Protein AF-A0A1Q3L5I0-F1 (afdb_monomer_lite)

Radius of gyration: 22.43 Å; chains: 1; bounding box: 56×32×60 Å

Structure (mmCIF, N/CA/C/O backbone):
data_AF-A0A1Q3L5I0-F1
#
_entry.id   AF-A0A1Q3L5I0-F1
#
loop_
_atom_site.group_PDB
_atom_site.id
_atom_site.type_symbol
_atom_site.label_atom_id
_atom_site.label_alt_id
_atom_site.label_comp_id
_atom_site.label_asym_id
_atom_site.label_entity_id
_atom_site.label_seq_id
_atom_site.pdbx_PDB_ins_code
_atom_site.Cartn_x
_atom_site.Cartn_y
_atom_site.Cartn_z
_atom_site.occupancy
_atom_site.B_iso_or_equiv
_atom_site.auth_seq_id
_atom_site.auth_comp_id
_atom_site.auth_asym_id
_atom_site.auth_atom_id
_atom_site.pdbx_PDB_model_num
ATOM 1 N N . MET A 1 1 ? -8.888 -9.594 -14.860 1.00 72.38 1 MET A N 1
ATOM 2 C CA . MET A 1 1 ? -8.059 -8.426 -14.474 1.00 72.38 1 MET A CA 1
ATOM 3 C C . MET A 1 1 ? -6.681 -8.425 -15.140 1.00 72.38 1 MET A C 1
ATOM 5 O O . MET A 1 1 ? -6.334 -7.415 -15.729 1.00 72.38 1 MET A O 1
ATOM 9 N N . ALA A 1 2 ? -5.928 -9.534 -15.140 1.00 74.19 2 ALA A N 1
ATOM 10 C CA . ALA A 1 2 ? -4.610 -9.606 -15.797 1.00 74.19 2 ALA A CA 1
ATOM 11 C C . ALA A 1 2 ? -4.601 -9.154 -17.271 1.00 74.19 2 ALA A C 1
ATOM 13 O O . ALA A 1 2 ? -3.742 -8.371 -17.654 1.00 74.19 2 ALA A O 1
ATOM 14 N N . ALA A 1 3 ? -5.610 -9.542 -18.060 1.00 76.56 3 ALA A N 1
ATOM 15 C CA . ALA A 1 3 ? -5.751 -9.089 -19.447 1.00 76.56 3 ALA A CA 1
ATOM 16 C C . ALA A 1 3 ? -5.906 -7.560 -19.585 1.00 76.56 3 ALA A C 1
ATOM 18 O O . ALA A 1 3 ? -5.431 -6.986 -20.556 1.00 76.56 3 ALA A O 1
ATOM 19 N N . ARG A 1 4 ? -6.526 -6.886 -18.602 1.00 83.06 4 ARG A N 1
ATOM 20 C CA . ARG A 1 4 ? -6.663 -5.419 -18.596 1.00 83.06 4 ARG A CA 1
ATOM 21 C C . ARG A 1 4 ? -5.333 -4.730 -18.305 1.00 83.06 4 ARG A C 1
ATOM 23 O O . ARG A 1 4 ? -5.014 -3.763 -18.977 1.00 83.06 4 ARG A O 1
ATOM 30 N N . LEU A 1 5 ? -4.557 -5.242 -17.347 1.00 82.19 5 LEU A N 1
ATOM 31 C CA . LEU A 1 5 ? -3.217 -4.716 -17.056 1.00 82.19 5 LEU A CA 1
ATOM 32 C C . LEU A 1 5 ? -2.276 -4.910 -18.249 1.00 82.19 5 LEU A C 1
ATOM 34 O O . LEU A 1 5 ? -1.592 -3.973 -18.640 1.00 82.19 5 LEU A O 1
ATOM 38 N N . GLN A 1 6 ? -2.330 -6.078 -18.892 1.00 81.56 6 GLN A N 1
ATOM 39 C CA . GLN A 1 6 ? -1.570 -6.340 -20.116 1.00 81.56 6 GLN A CA 1
ATOM 40 C C . GLN A 1 6 ? -1.980 -5.411 -21.264 1.00 81.56 6 GLN A C 1
ATOM 42 O O . GLN A 1 6 ? -1.110 -4.864 -21.934 1.00 81.56 6 GLN A O 1
ATOM 47 N N . ALA A 1 7 ? -3.282 -5.182 -21.463 1.00 78.81 7 ALA A N 1
ATOM 48 C CA . ALA A 1 7 ? -3.777 -4.230 -22.459 1.00 78.81 7 ALA A CA 1
ATOM 49 C C . ALA A 1 7 ? -3.379 -2.776 -22.144 1.00 78.81 7 ALA A C 1
ATOM 51 O O . ALA A 1 7 ? -3.181 -1.987 -23.059 1.00 78.81 7 ALA A O 1
ATOM 52 N N . ALA A 1 8 ? -3.216 -2.438 -20.863 1.00 80.31 8 ALA A N 1
ATOM 53 C CA . ALA A 1 8 ? -2.710 -1.145 -20.404 1.00 80.31 8 ALA A CA 1
ATOM 54 C C . ALA A 1 8 ? -1.171 -1.032 -20.462 1.00 80.31 8 ALA A C 1
ATOM 56 O O . ALA A 1 8 ? -0.611 -0.063 -19.955 1.00 80.31 8 ALA A O 1
ATOM 57 N N . GLY A 1 9 ? -0.477 -2.012 -21.053 1.00 82.50 9 GLY A N 1
ATOM 58 C CA . GLY A 1 9 ? 0.978 -1.990 -21.227 1.00 82.50 9 GLY A CA 1
ATOM 59 C C . GLY A 1 9 ? 1.782 -2.495 -20.025 1.00 82.50 9 GLY A C 1
ATOM 60 O O . GLY A 1 9 ? 3.006 -2.374 -20.026 1.00 82.50 9 GLY A O 1
ATOM 61 N N . LEU A 1 10 ? 1.133 -3.088 -19.017 1.00 87.00 10 LEU A N 1
ATOM 62 C CA . LEU A 1 10 ? 1.795 -3.687 -17.859 1.00 87.00 10 LEU A CA 1
ATOM 63 C C . LEU A 1 10 ? 1.880 -5.218 -18.033 1.00 87.00 10 LEU A C 1
ATOM 65 O O . LEU A 1 10 ? 0.874 -5.915 -17.853 1.00 87.00 10 LEU A O 1
ATOM 69 N N . PRO A 1 11 ? 3.047 -5.784 -18.401 1.00 88.69 11 PRO A N 1
ATOM 70 C CA . PRO A 1 11 ? 3.210 -7.230 -18.489 1.00 88.69 11 PRO A CA 1
ATOM 71 C C . PRO A 1 11 ? 3.034 -7.875 -17.108 1.00 88.69 11 PRO A C 1
ATOM 73 O O . PRO A 1 11 ? 3.294 -7.270 -16.081 1.00 88.69 11 PRO A O 1
ATOM 76 N N . VAL A 1 12 ? 2.541 -9.113 -17.074 1.00 88.62 12 VAL A N 1
ATOM 77 C CA . VAL A 1 12 ? 2.196 -9.794 -15.807 1.00 88.62 12 VAL A CA 1
ATOM 78 C C . VAL A 1 12 ? 2.818 -11.186 -15.719 1.00 88.62 12 VAL A C 1
ATOM 80 O O . VAL A 1 12 ? 3.257 -11.613 -14.659 1.00 88.62 12 VAL A O 1
ATOM 83 N N . ARG A 1 13 ? 2.865 -11.923 -16.834 1.00 87.62 13 ARG A N 1
ATOM 84 C CA . ARG A 1 13 ? 3.372 -13.301 -16.846 1.00 87.62 13 ARG A CA 1
ATOM 85 C C . ARG A 1 13 ? 4.889 -13.325 -16.678 1.00 87.62 13 ARG A C 1
ATOM 87 O O . ARG A 1 13 ? 5.582 -12.669 -17.448 1.00 87.62 13 ARG A O 1
ATOM 94 N N . GLY A 1 14 ? 5.378 -14.114 -15.719 1.00 85.44 14 GLY A N 1
ATOM 95 C CA . GLY A 1 14 ? 6.815 -14.269 -15.456 1.00 85.44 14 GLY A CA 1
ATOM 96 C C . GLY A 1 14 ? 7.484 -12.996 -14.930 1.00 85.44 14 GLY A C 1
ATOM 97 O O . GLY A 1 14 ? 8.687 -12.829 -15.094 1.00 85.44 14 GLY A O 1
ATOM 98 N N . ARG A 1 15 ? 6.700 -12.080 -14.354 1.00 91.31 15 ARG A N 1
ATOM 99 C CA . ARG A 1 15 ? 7.163 -10.797 -13.825 1.00 91.31 15 ARG A CA 1
ATOM 100 C C . ARG A 1 15 ? 7.006 -10.760 -12.311 1.00 91.31 15 ARG A C 1
ATOM 102 O O . ARG A 1 15 ? 6.136 -11.425 -11.754 1.00 91.31 15 ARG A O 1
ATOM 109 N N . VAL A 1 16 ? 7.826 -9.935 -11.674 1.00 91.31 16 VAL A N 1
ATOM 110 C CA . VAL A 1 16 ? 7.631 -9.496 -10.295 1.00 91.31 16 VAL A CA 1
ATOM 111 C C . VAL A 1 16 ? 6.758 -8.253 -10.320 1.00 91.31 16 VAL A C 1
ATOM 113 O O . VAL A 1 16 ? 7.095 -7.262 -10.968 1.00 91.31 16 VAL A O 1
ATOM 116 N N . LEU A 1 17 ? 5.629 -8.314 -9.627 1.00 93.94 17 LEU A N 1
ATOM 117 C CA . LEU A 1 17 ? 4.700 -7.207 -9.493 1.00 93.94 17 LEU A CA 1
ATOM 118 C C . LEU A 1 17 ? 4.864 -6.564 -8.121 1.00 93.94 17 LEU A C 1
ATOM 120 O O . LEU A 1 17 ? 5.019 -7.266 -7.125 1.00 93.94 17 LEU A O 1
ATOM 124 N N . SER A 1 18 ? 4.774 -5.242 -8.054 1.00 94.19 18 SER A N 1
ATOM 125 C CA . SER A 1 18 ? 4.678 -4.520 -6.784 1.00 94.19 18 SER A CA 1
ATOM 126 C C . SER A 1 18 ? 3.823 -3.266 -6.936 1.00 94.19 18 SER A C 1
ATOM 128 O O . SER A 1 18 ? 3.737 -2.672 -8.012 1.00 94.19 18 SER A O 1
ATOM 130 N N . ALA A 1 19 ? 3.141 -2.884 -5.858 1.00 95.50 19 ALA A N 1
ATOM 131 C CA . ALA A 1 19 ? 2.416 -1.623 -5.773 1.00 95.50 19 ALA A CA 1
ATOM 132 C C . ALA A 1 19 ? 3.266 -0.616 -4.997 1.00 95.50 19 ALA A C 1
ATOM 134 O O . ALA A 1 19 ? 3.752 -0.922 -3.912 1.00 95.50 19 ALA A O 1
ATOM 135 N N . LEU A 1 20 ? 3.426 0.582 -5.536 1.00 95.94 20 LEU A N 1
ATOM 136 C CA . LEU A 1 20 ? 4.060 1.710 -4.875 1.00 95.94 20 LEU A CA 1
ATOM 137 C C . LEU A 1 20 ? 2.992 2.761 -4.608 1.00 95.94 20 LEU A C 1
ATOM 139 O O . LEU A 1 20 ? 2.191 3.065 -5.493 1.00 95.94 20 LEU A O 1
ATOM 143 N N . ILE A 1 21 ? 2.953 3.286 -3.389 1.00 96.69 21 ILE A N 1
ATOM 144 C CA . ILE A 1 21 ? 1.947 4.268 -2.989 1.00 96.69 21 ILE A CA 1
ATOM 145 C C . ILE A 1 21 ? 2.634 5.436 -2.304 1.00 96.69 21 ILE A C 1
ATOM 147 O O . ILE A 1 21 ? 3.420 5.241 -1.374 1.00 96.69 21 ILE A O 1
ATOM 151 N N . ALA A 1 22 ? 2.304 6.632 -2.770 1.00 95.12 22 ALA A N 1
ATOM 152 C CA . ALA A 1 22 ? 2.722 7.889 -2.185 1.00 95.12 22 ALA A CA 1
ATOM 153 C C . ALA A 1 22 ? 1.482 8.690 -1.781 1.00 95.12 22 ALA A C 1
ATOM 155 O O . ALA A 1 22 ? 0.658 9.050 -2.626 1.00 95.12 22 ALA A O 1
ATOM 156 N N . GLU A 1 23 ? 1.335 8.931 -0.480 1.00 93.94 23 GLU A N 1
ATOM 157 C CA . GLU A 1 23 ? 0.237 9.741 0.046 1.00 93.94 23 GLU A CA 1
ATOM 158 C C . GLU A 1 23 ? 0.419 11.204 -0.372 1.00 93.94 23 GLU A C 1
ATOM 160 O O . GLU A 1 23 ? 1.530 11.735 -0.318 1.00 93.94 23 GLU A O 1
ATOM 165 N N . GLY A 1 24 ? -0.662 11.849 -0.813 1.00 88.69 24 GLY A N 1
ATOM 166 C CA . GLY A 1 24 ? -0.636 13.263 -1.204 1.00 88.69 24 GLY A CA 1
ATOM 167 C C . GLY A 1 24 ? 0.125 13.560 -2.501 1.00 88.69 24 GLY A C 1
ATOM 168 O O . GLY A 1 24 ? 0.325 14.729 -2.832 1.00 88.69 24 GLY A O 1
ATOM 169 N N . ALA A 1 25 ? 0.561 12.535 -3.238 1.00 90.94 25 ALA A N 1
ATOM 170 C CA . ALA A 1 25 ? 1.229 12.717 -4.519 1.00 90.94 25 ALA A CA 1
ATOM 171 C C . ALA A 1 25 ? 0.225 13.138 -5.600 1.00 90.94 25 ALA A C 1
ATOM 173 O O . ALA A 1 25 ? -0.708 12.405 -5.939 1.00 90.94 25 ALA A O 1
ATOM 174 N N . ASP A 1 26 ? 0.451 14.316 -6.178 1.00 92.81 26 ASP A N 1
ATOM 175 C CA . ASP A 1 26 ? -0.303 14.796 -7.329 1.00 92.81 26 ASP A CA 1
ATOM 176 C C . ASP A 1 26 ? 0.131 14.095 -8.634 1.00 92.81 26 ASP A C 1
ATOM 178 O O . ASP A 1 26 ? 0.947 13.164 -8.652 1.00 92.81 26 ASP A O 1
ATOM 182 N N . ALA A 1 27 ? -0.443 14.522 -9.760 1.00 92.69 27 ALA A N 1
ATOM 183 C CA . ALA A 1 27 ? -0.133 13.937 -11.061 1.00 92.69 27 ALA A CA 1
ATOM 184 C C . ALA A 1 27 ? 1.332 14.161 -11.479 1.00 92.69 27 ALA A C 1
ATOM 186 O O . ALA A 1 27 ? 1.902 13.303 -12.154 1.00 92.69 27 ALA A O 1
ATOM 187 N N . ALA A 1 28 ? 1.950 15.273 -11.067 1.00 93.50 28 ALA A N 1
ATOM 188 C CA . ALA A 1 28 ? 3.336 15.586 -11.392 1.00 93.50 28 ALA A CA 1
ATOM 189 C C . ALA A 1 28 ? 4.300 14.714 -10.577 1.00 93.50 28 ALA A C 1
ATOM 191 O O . ALA A 1 28 ? 5.178 14.075 -11.155 1.00 93.50 28 ALA A O 1
ATOM 192 N N . ALA A 1 29 ? 4.082 14.599 -9.264 1.00 92.50 29 ALA A N 1
ATOM 193 C CA . ALA A 1 29 ? 4.847 13.717 -8.386 1.00 92.50 29 ALA A CA 1
ATOM 194 C C . ALA A 1 29 ? 4.695 12.242 -8.798 1.00 92.50 29 ALA A C 1
ATOM 196 O O . ALA A 1 29 ? 5.679 11.504 -8.871 1.00 92.50 29 ALA A O 1
ATOM 197 N N . THR A 1 30 ? 3.477 11.818 -9.153 1.00 94.06 30 THR A N 1
ATOM 198 C CA . THR A 1 30 ? 3.216 10.465 -9.676 1.00 94.06 30 THR A CA 1
ATOM 199 C C . THR A 1 30 ? 3.926 10.234 -11.014 1.00 94.06 30 THR A C 1
ATOM 201 O O . THR A 1 30 ? 4.508 9.172 -11.230 1.00 94.06 30 THR A O 1
ATOM 204 N N . GLY A 1 31 ? 3.932 11.232 -11.903 1.00 92.62 31 GLY A N 1
ATOM 205 C CA . GLY A 1 31 ? 4.680 11.192 -13.159 1.00 92.62 31 GLY A CA 1
ATOM 206 C C . GLY A 1 31 ? 6.192 11.079 -12.944 1.00 92.62 31 GLY A C 1
ATOM 207 O O . GLY A 1 31 ? 6.833 10.256 -13.593 1.00 92.62 31 GLY A O 1
ATOM 208 N N . ALA A 1 32 ? 6.748 11.832 -11.990 1.00 91.88 32 ALA A N 1
ATOM 209 C CA . ALA A 1 32 ? 8.161 11.772 -11.619 1.00 91.88 32 ALA A CA 1
ATOM 210 C C . ALA A 1 32 ? 8.555 10.395 -11.057 1.00 91.88 32 ALA A C 1
ATOM 212 O O . ALA A 1 32 ? 9.588 9.851 -11.444 1.00 91.88 32 ALA A O 1
ATOM 213 N N . LEU A 1 33 ? 7.702 9.786 -10.220 1.00 92.12 33 LEU A N 1
ATOM 214 C CA . LEU A 1 33 ? 7.892 8.409 -9.748 1.00 92.12 33 LEU A CA 1
ATOM 215 C C . LEU A 1 33 ? 7.977 7.425 -10.921 1.00 92.12 33 LEU A C 1
ATOM 217 O O . LEU A 1 33 ? 8.923 6.644 -11.003 1.00 92.12 33 LEU A O 1
ATOM 221 N N . ILE A 1 34 ? 7.003 7.466 -11.837 1.00 92.12 34 ILE A N 1
ATOM 222 C CA . ILE A 1 34 ? 6.966 6.580 -13.011 1.00 92.12 34 ILE A CA 1
ATOM 223 C C . ILE A 1 34 ? 8.207 6.791 -13.882 1.00 92.12 34 ILE A C 1
ATOM 225 O O . ILE A 1 34 ? 8.803 5.805 -14.323 1.00 92.12 34 ILE A O 1
ATOM 229 N N . ALA A 1 35 ? 8.596 8.047 -14.116 1.00 89.81 35 ALA A N 1
ATOM 230 C CA . ALA A 1 35 ? 9.754 8.400 -14.923 1.00 89.81 35 ALA A CA 1
ATOM 231 C C . ALA A 1 35 ? 11.046 7.845 -14.319 1.00 89.81 35 ALA A C 1
ATOM 233 O O . ALA A 1 35 ? 11.765 7.146 -15.019 1.00 89.81 35 ALA A O 1
ATOM 234 N N . GLU A 1 36 ? 11.303 8.053 -13.025 1.00 90.19 36 GLU A N 1
ATOM 235 C CA . GLU A 1 36 ? 12.533 7.576 -12.377 1.00 90.19 36 GLU A CA 1
ATOM 236 C C . GLU A 1 36 ? 12.596 6.042 -12.319 1.00 90.19 36 GLU A C 1
ATOM 238 O O . GLU A 1 36 ? 13.631 5.435 -12.593 1.00 90.19 36 GLU A O 1
ATOM 243 N N . ILE A 1 37 ? 11.468 5.383 -12.034 1.00 88.69 37 ILE A N 1
ATOM 244 C CA . ILE A 1 37 ? 11.382 3.915 -12.023 1.00 88.69 37 ILE A CA 1
ATOM 245 C C . ILE A 1 37 ? 11.625 3.338 -13.421 1.00 88.69 37 ILE A C 1
ATOM 247 O O . ILE A 1 37 ? 12.298 2.316 -13.553 1.00 88.69 37 ILE A O 1
ATOM 251 N N . SER A 1 38 ? 11.089 3.990 -14.455 1.00 85.25 38 SER A N 1
ATOM 252 C CA . SER A 1 38 ? 11.256 3.568 -15.849 1.00 85.25 38 SER A CA 1
ATOM 253 C C . SER A 1 38 ? 12.636 3.941 -16.405 1.00 85.25 38 SER A C 1
ATOM 255 O O . SER A 1 38 ? 13.161 3.221 -17.243 1.00 85.25 38 SER A O 1
ATOM 257 N N . ALA A 1 39 ? 13.259 5.017 -15.917 1.00 77.31 39 ALA A N 1
ATOM 258 C CA . ALA A 1 39 ? 14.608 5.448 -16.292 1.00 77.31 39 ALA A CA 1
ATOM 259 C C . ALA A 1 39 ? 15.702 4.597 -15.632 1.00 77.31 39 ALA A C 1
ATOM 261 O O . ALA A 1 39 ? 16.800 4.478 -16.170 1.00 77.31 39 ALA A O 1
ATOM 262 N N . GLY A 1 40 ? 15.397 3.922 -14.517 1.00 62.97 40 GLY A N 1
ATOM 263 C CA . GLY A 1 40 ? 16.255 2.885 -13.934 1.00 62.97 40 GLY A CA 1
ATOM 264 C C . GLY A 1 40 ? 16.564 1.706 -14.874 1.00 62.97 40 GLY A C 1
ATOM 265 O O . GLY A 1 40 ? 17.408 0.881 -14.530 1.00 62.97 40 GLY A O 1
ATOM 266 N N . VAL A 1 41 ? 15.901 1.649 -16.037 1.00 52.44 41 VAL A N 1
ATOM 267 C CA . VAL A 1 41 ? 16.118 0.709 -17.150 1.00 52.44 41 VAL A CA 1
ATOM 268 C C . VAL A 1 41 ? 17.163 1.227 -18.159 1.00 52.44 41 VAL A C 1
ATOM 270 O O . VAL A 1 41 ? 17.767 0.423 -18.856 1.00 52.44 41 VAL A O 1
ATOM 273 N N . ASP A 1 42 ? 17.429 2.541 -18.203 1.00 44.03 42 ASP A N 1
ATOM 274 C CA . ASP A 1 42 ? 18.171 3.223 -19.283 1.00 44.03 42 ASP A CA 1
ATOM 275 C C . ASP A 1 42 ? 19.511 3.858 -18.851 1.00 44.03 42 ASP A C 1
ATOM 277 O O . ASP A 1 42 ? 20.143 4.586 -19.620 1.00 44.03 42 ASP A O 1
ATOM 281 N N . VAL A 1 43 ? 20.030 3.571 -17.648 1.00 43.09 43 VAL A N 1
ATOM 282 C CA . VAL A 1 43 ? 21.362 4.067 -17.222 1.00 43.09 43 VAL A CA 1
ATOM 283 C C . VAL A 1 43 ? 22.489 3.185 -17.783 1.00 43.09 43 VAL A C 1
ATOM 285 O O . VAL A 1 43 ? 23.360 2.693 -17.068 1.00 43.09 43 VAL A O 1
ATOM 288 N N . ALA A 1 44 ? 22.477 3.011 -19.102 1.00 40.50 44 ALA A N 1
ATOM 289 C CA . ALA A 1 44 ? 23.599 2.567 -19.915 1.00 40.50 44 ALA A CA 1
ATOM 290 C C . ALA A 1 44 ? 24.078 3.728 -20.804 1.00 40.50 44 ALA A C 1
ATOM 292 O O . ALA A 1 44 ? 24.225 3.586 -22.011 1.00 40.50 44 ALA A O 1
ATOM 293 N N . SER A 1 45 ? 24.324 4.902 -20.214 1.00 42.22 45 SER A N 1
ATOM 294 C CA . SER A 1 45 ? 25.193 5.905 -20.836 1.00 42.22 45 SER A CA 1
ATOM 295 C C . SER A 1 45 ? 25.797 6.842 -19.787 1.00 42.22 45 SER A C 1
ATOM 297 O O . SER A 1 45 ? 25.281 7.911 -19.488 1.00 42.22 45 SER A O 1
ATOM 299 N N . GLY A 1 46 ? 26.904 6.374 -19.201 1.00 37.72 46 GLY A N 1
ATOM 300 C CA . GLY A 1 46 ? 27.997 7.208 -18.695 1.00 37.72 46 GLY A CA 1
ATOM 301 C C . GLY A 1 46 ?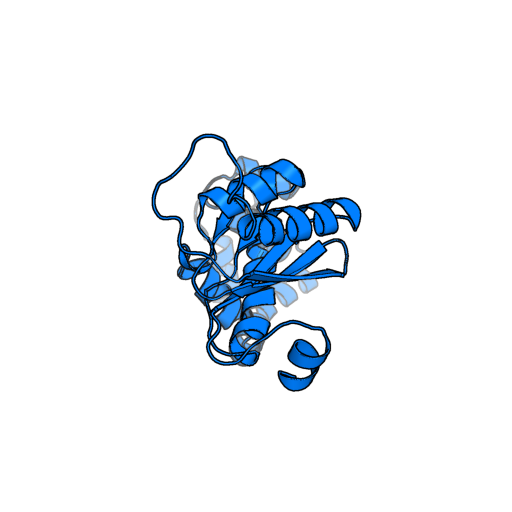 27.739 8.100 -17.477 1.00 37.72 46 GLY A C 1
ATOM 302 O O . GLY A 1 46 ? 27.532 9.292 -17.642 1.00 37.72 46 GLY A O 1
ATOM 303 N N . ALA A 1 47 ? 27.893 7.544 -16.267 1.00 33.38 47 ALA A N 1
ATOM 304 C CA . ALA A 1 47 ? 28.750 8.068 -15.182 1.00 33.38 47 ALA A CA 1
ATOM 305 C C . ALA A 1 47 ? 28.392 7.413 -13.827 1.00 33.38 47 ALA A C 1
ATOM 307 O O . ALA A 1 47 ? 27.331 7.649 -13.266 1.00 33.38 47 ALA A O 1
ATOM 308 N N . ILE A 1 48 ? 29.325 6.598 -13.311 1.00 38.91 48 ILE A N 1
ATOM 309 C CA . ILE A 1 48 ? 29.533 6.188 -11.903 1.00 38.91 48 ILE A CA 1
ATOM 310 C C . ILE A 1 48 ? 28.292 5.839 -11.045 1.00 38.91 48 ILE A C 1
ATOM 312 O O . ILE A 1 48 ? 27.800 6.660 -10.281 1.00 38.91 48 ILE A O 1
ATOM 316 N N . ALA A 1 49 ? 27.892 4.559 -11.070 1.00 34.00 49 ALA A N 1
ATOM 317 C CA . ALA A 1 49 ? 27.630 3.732 -9.875 1.00 34.00 49 ALA A CA 1
ATOM 318 C C . ALA A 1 49 ? 27.214 2.308 -10.295 1.00 34.00 49 ALA A C 1
ATOM 320 O O . ALA A 1 49 ? 26.039 1.944 -10.273 1.00 34.00 49 ALA A O 1
ATOM 321 N N . SER A 1 50 ? 28.184 1.470 -10.671 1.00 40.56 50 SER A N 1
ATOM 322 C CA . SER A 1 50 ? 27.951 0.028 -10.754 1.00 40.56 50 SER A CA 1
ATOM 323 C C . SER A 1 50 ? 28.042 -0.584 -9.360 1.00 40.56 50 SER A C 1
ATOM 325 O O . SER A 1 50 ? 29.100 -0.557 -8.731 1.00 40.56 50 SER A O 1
ATOM 327 N N . THR A 1 51 ? 26.979 -1.235 -8.909 1.00 36.53 51 THR A N 1
ATOM 328 C CA . THR A 1 51 ? 27.117 -2.513 -8.199 1.00 36.53 51 THR A CA 1
ATOM 329 C C . THR A 1 51 ? 25.801 -3.274 -8.349 1.00 36.53 51 THR A C 1
ATOM 331 O O . THR A 1 51 ? 24.807 -2.945 -7.714 1.00 36.53 51 THR A O 1
ATOM 334 N N . ALA A 1 52 ? 25.818 -4.269 -9.244 1.00 40.72 52 ALA A N 1
ATOM 335 C CA . ALA A 1 52 ? 24.706 -5.139 -9.658 1.00 40.72 52 ALA A CA 1
ATOM 336 C C . ALA A 1 52 ? 23.669 -4.536 -10.636 1.00 40.72 52 ALA A C 1
ATOM 338 O O . ALA A 1 52 ? 22.462 -4.662 -10.440 1.00 40.72 52 ALA A O 1
ATOM 339 N N . GLY A 1 53 ? 24.139 -3.940 -11.736 1.00 43.91 53 GLY A N 1
ATOM 340 C CA . GLY A 1 53 ? 23.303 -3.649 -12.905 1.00 43.91 53 GLY A CA 1
ATOM 341 C C . GLY A 1 53 ? 22.994 -4.928 -13.685 1.00 43.91 53 GLY A C 1
ATOM 342 O O . GLY A 1 53 ? 23.779 -5.348 -14.529 1.00 43.91 53 GLY A O 1
ATOM 343 N N . ARG A 1 54 ? 21.872 -5.579 -13.373 1.00 50.25 54 ARG A N 1
ATOM 344 C CA . ARG A 1 54 ? 21.144 -6.365 -14.377 1.00 50.25 54 ARG A CA 1
ATOM 345 C C . ARG A 1 54 ? 20.270 -5.378 -15.140 1.00 50.25 54 ARG A C 1
ATOM 347 O O . ARG A 1 54 ? 19.653 -4.546 -14.479 1.00 50.25 54 ARG A O 1
ATOM 354 N N . ASP A 1 55 ? 20.188 -5.506 -16.463 1.00 60.78 55 ASP A N 1
ATOM 355 C CA . ASP A 1 55 ? 19.141 -4.858 -17.261 1.00 60.78 55 ASP A CA 1
ATOM 356 C C . ASP A 1 55 ? 17.786 -5.267 -16.679 1.00 60.78 55 ASP A C 1
ATOM 358 O O . ASP A 1 55 ? 17.280 -6.380 -16.865 1.00 60.78 55 ASP A O 1
ATOM 362 N N . LEU A 1 56 ? 17.247 -4.392 -15.842 1.00 69.19 56 LEU A N 1
ATOM 363 C CA . LEU A 1 56 ? 15.995 -4.604 -15.153 1.00 69.19 56 LEU A CA 1
ATOM 364 C C . LEU A 1 56 ? 14.937 -4.109 -16.127 1.00 69.19 56 LEU A C 1
ATOM 366 O O . LEU A 1 56 ? 14.732 -2.914 -16.254 1.00 69.19 56 LEU A O 1
ATOM 370 N N . ASP A 1 57 ? 14.290 -5.011 -16.863 1.00 84.38 57 ASP A N 1
ATOM 371 C CA . ASP A 1 57 ? 13.134 -4.639 -17.678 1.00 84.38 57 ASP A CA 1
ATOM 372 C C . ASP A 1 57 ? 12.009 -4.245 -16.715 1.00 84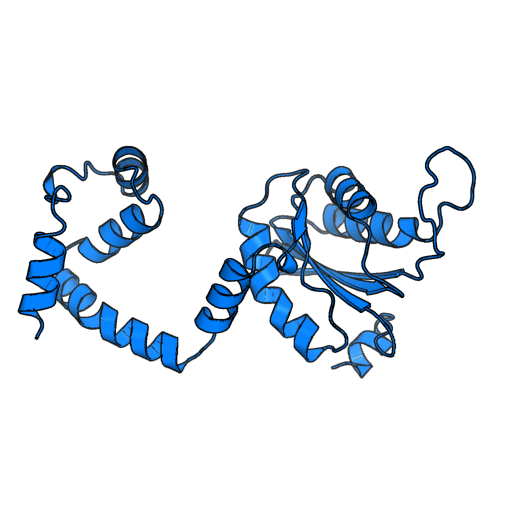.38 57 ASP A C 1
ATOM 374 O O . ASP A 1 57 ? 11.432 -5.113 -16.054 1.00 84.38 57 ASP A O 1
ATOM 378 N N . VAL A 1 58 ? 11.724 -2.949 -16.602 1.00 88.00 58 VAL A N 1
ATOM 379 C CA . VAL A 1 58 ? 10.691 -2.402 -15.718 1.00 88.00 58 VAL A CA 1
ATOM 380 C C . VAL A 1 58 ? 9.626 -1.691 -16.542 1.00 88.00 58 VAL A C 1
ATOM 382 O O . VAL A 1 58 ? 9.910 -0.903 -17.440 1.00 88.00 58 VAL A O 1
ATOM 385 N N . ARG A 1 59 ? 8.366 -1.957 -16.204 1.00 91.38 59 ARG A N 1
ATOM 386 C CA . ARG A 1 59 ? 7.200 -1.226 -16.691 1.00 91.38 59 ARG A CA 1
ATOM 387 C C . ARG A 1 59 ? 6.415 -0.722 -15.497 1.00 91.38 59 ARG A C 1
ATOM 389 O O . ARG A 1 59 ? 6.104 -1.499 -14.597 1.00 91.38 59 ARG A O 1
ATOM 396 N N . ALA A 1 60 ? 6.099 0.565 -15.502 1.00 91.94 60 ALA A N 1
ATOM 397 C CA . ALA A 1 60 ? 5.316 1.207 -14.462 1.00 91.94 60 ALA A CA 1
ATOM 398 C C . ALA A 1 60 ? 4.073 1.861 -15.072 1.00 91.94 60 ALA A C 1
ATOM 400 O O . ALA A 1 60 ? 4.136 2.478 -16.133 1.00 91.94 60 ALA A O 1
ATOM 401 N N . LEU A 1 61 ? 2.943 1.718 -14.389 1.00 92.19 61 LEU A N 1
ATOM 402 C CA . LEU A 1 61 ? 1.685 2.380 -14.712 1.00 92.19 61 LEU A CA 1
ATOM 403 C C . LEU A 1 61 ? 1.166 3.020 -13.435 1.00 92.19 61 LEU A C 1
ATOM 405 O O . LEU A 1 61 ? 1.022 2.324 -12.434 1.00 92.19 61 LEU A O 1
ATOM 409 N N . GLY A 1 62 ? 0.853 4.310 -13.454 1.00 92.25 62 GLY A N 1
ATOM 410 C CA . GLY A 1 62 ? 0.327 4.971 -12.267 1.00 92.25 62 GLY A CA 1
ATOM 411 C C . GLY A 1 62 ? -0.829 5.910 -12.543 1.00 92.25 62 GLY A C 1
ATOM 412 O O . GLY A 1 62 ? -1.072 6.323 -13.675 1.00 92.25 62 GLY A O 1
ATOM 413 N N . ALA A 1 63 ? -1.558 6.202 -11.476 1.00 93.06 63 ALA A N 1
ATOM 414 C CA . ALA A 1 63 ? -2.687 7.113 -11.458 1.00 93.06 63 ALA A CA 1
ATOM 415 C C . ALA A 1 63 ? -2.806 7.753 -10.074 1.00 93.06 63 ALA A C 1
ATOM 417 O O . ALA A 1 63 ? -2.381 7.175 -9.073 1.00 93.06 63 ALA A O 1
ATOM 418 N N . VAL A 1 64 ? -3.441 8.921 -10.020 1.00 93.88 64 VAL A N 1
ATOM 419 C CA . VAL A 1 64 ? -3.827 9.552 -8.757 1.00 93.88 64 VAL A CA 1
ATOM 420 C C . VAL A 1 64 ? -5.226 9.076 -8.383 1.00 93.88 64 VAL A C 1
ATOM 422 O O . VAL A 1 64 ? -6.154 9.159 -9.190 1.00 93.88 64 VAL A O 1
ATOM 425 N N . HIS A 1 65 ? -5.397 8.573 -7.163 1.00 89.31 65 HIS A N 1
ATOM 426 C CA . HIS A 1 65 ? -6.676 8.082 -6.667 1.00 89.31 65 HIS A CA 1
ATOM 427 C C . HIS A 1 65 ? -6.926 8.515 -5.220 1.00 89.31 65 HIS A C 1
ATOM 429 O O . HIS A 1 65 ? -6.261 8.064 -4.289 1.00 89.31 65 HIS A O 1
ATOM 435 N N . GLY A 1 66 ? -7.938 9.366 -5.022 1.00 82.62 66 GLY A N 1
ATOM 436 C CA . GLY A 1 66 ? -8.323 9.847 -3.693 1.00 82.62 66 GLY A CA 1
ATOM 437 C C . GLY A 1 66 ? -7.198 10.601 -2.980 1.00 82.62 66 GLY A C 1
ATOM 438 O O . GLY A 1 66 ? -7.009 10.383 -1.791 1.00 82.62 66 GLY A O 1
ATOM 439 N N . GLY A 1 67 ? -6.437 11.415 -3.722 1.00 85.69 67 GLY A N 1
ATOM 440 C CA . GLY A 1 67 ? -5.303 12.191 -3.207 1.00 85.69 67 GLY A CA 1
ATOM 441 C C . GLY A 1 67 ? -3.957 11.461 -3.202 1.00 85.69 67 GLY A C 1
ATOM 442 O O . GLY A 1 67 ? -2.942 12.108 -2.983 1.00 85.69 67 GLY A O 1
ATOM 443 N N . ASP A 1 68 ? -3.934 10.157 -3.494 1.00 90.62 68 ASP A N 1
ATOM 444 C CA . ASP A 1 68 ? -2.713 9.351 -3.432 1.00 90.62 68 ASP A CA 1
ATOM 445 C C . ASP A 1 68 ? -2.223 8.958 -4.824 1.00 90.62 68 ASP A C 1
ATOM 447 O O . ASP A 1 68 ? -3.010 8.532 -5.674 1.00 90.62 68 ASP A O 1
ATOM 451 N N . GLY A 1 69 ? -0.912 9.027 -5.031 1.00 94.19 69 GLY A N 1
ATOM 452 C CA . GLY A 1 69 ? -0.252 8.472 -6.205 1.00 94.19 69 GLY A CA 1
ATOM 453 C C . GLY A 1 69 ? -0.097 6.966 -6.047 1.00 94.19 69 GLY A C 1
ATOM 454 O O . GLY A 1 69 ? 0.593 6.495 -5.142 1.00 94.19 69 GLY A O 1
ATOM 455 N N . VAL A 1 70 ? -0.735 6.196 -6.926 1.00 95.38 70 VAL A N 1
ATOM 456 C CA . VAL A 1 70 ? -0.639 4.733 -6.963 1.00 95.38 70 VAL A CA 1
ATOM 457 C C . VAL A 1 70 ? 0.093 4.334 -8.233 1.00 95.38 70 VAL A C 1
ATOM 459 O O . VAL A 1 70 ? -0.393 4.598 -9.330 1.00 95.38 70 VAL A O 1
ATOM 462 N N . VAL A 1 71 ? 1.239 3.670 -8.094 1.00 95.56 71 VAL A N 1
ATOM 463 C CA . VAL A 1 71 ? 2.054 3.176 -9.210 1.00 95.56 71 VAL A CA 1
ATOM 464 C C . VAL A 1 71 ? 2.165 1.658 -9.119 1.00 95.56 71 VAL A C 1
ATOM 466 O O . VAL A 1 71 ? 2.664 1.106 -8.145 1.00 95.56 71 VAL A O 1
ATOM 469 N N . LEU A 1 72 ? 1.694 0.963 -10.146 1.00 94.81 72 LEU A N 1
ATOM 470 C CA . LEU A 1 72 ? 1.865 -0.471 -10.322 1.00 94.81 72 LEU A CA 1
ATOM 471 C C . LEU A 1 72 ? 3.124 -0.720 -11.140 1.00 94.81 72 LEU A C 1
ATOM 473 O O . LEU A 1 72 ? 3.274 -0.181 -12.236 1.00 94.81 72 LEU A O 1
ATOM 477 N N . VAL A 1 73 ? 4.003 -1.567 -10.623 1.00 94.00 73 VAL A N 1
ATOM 478 C CA . VAL A 1 73 ? 5.257 -1.931 -11.272 1.00 94.00 73 VAL A CA 1
ATOM 479 C C . VAL A 1 73 ? 5.219 -3.396 -11.668 1.00 94.00 73 VAL A C 1
ATOM 481 O O . VAL A 1 73 ? 4.818 -4.252 -10.884 1.00 94.00 73 VAL A O 1
ATOM 484 N N . SER A 1 74 ? 5.677 -3.675 -12.882 1.00 92.88 74 SER A N 1
ATOM 485 C CA . SER A 1 74 ? 6.039 -4.998 -13.369 1.00 92.88 74 SER A CA 1
ATOM 486 C C . SER A 1 74 ? 7.509 -4.987 -13.757 1.00 92.88 74 SER A C 1
ATOM 488 O O . SER A 1 74 ? 7.898 -4.285 -14.691 1.00 92.88 74 SER A O 1
ATOM 490 N N . ALA A 1 75 ? 8.307 -5.822 -13.111 1.00 90.81 75 ALA A N 1
ATOM 491 C CA . ALA A 1 75 ? 9.740 -5.899 -13.327 1.00 90.81 75 ALA A CA 1
ATOM 492 C C . ALA A 1 75 ? 10.202 -7.342 -13.569 1.00 90.81 75 ALA A C 1
ATOM 494 O O . ALA A 1 75 ? 9.504 -8.302 -13.244 1.00 90.81 75 ALA A O 1
ATOM 495 N N . SER A 1 76 ? 11.378 -7.523 -14.171 1.00 87.44 76 SER A N 1
ATOM 496 C CA . SER A 1 76 ? 12.020 -8.845 -14.278 1.00 87.44 76 SER A CA 1
ATOM 497 C C . SER A 1 76 ? 12.552 -9.358 -12.929 1.00 87.44 76 SER A C 1
ATOM 499 O O . SER A 1 76 ? 12.775 -10.556 -12.776 1.00 87.44 76 SER A O 1
ATOM 501 N N . ALA A 1 77 ? 12.732 -8.468 -11.949 1.00 86.00 77 ALA A N 1
ATOM 502 C CA . ALA A 1 77 ? 13.166 -8.768 -10.588 1.00 86.00 77 ALA A CA 1
ATOM 503 C C . ALA A 1 77 ? 12.684 -7.684 -9.607 1.00 86.00 77 ALA A C 1
ATOM 505 O O . ALA A 1 77 ? 12.187 -6.637 -10.019 1.00 86.00 77 ALA A O 1
ATOM 506 N N . SER A 1 78 ? 12.867 -7.915 -8.308 1.00 86.12 78 SER A N 1
ATOM 507 C CA . SER A 1 78 ? 12.617 -6.926 -7.257 1.00 86.12 78 SER A CA 1
ATOM 508 C C . SER A 1 78 ? 13.379 -5.620 -7.506 1.00 86.12 78 SER A C 1
ATOM 510 O O . SER A 1 78 ? 14.583 -5.638 -7.772 1.00 86.12 78 SER A O 1
ATOM 512 N N . LEU A 1 79 ? 12.704 -4.475 -7.365 1.00 85.62 79 LEU A N 1
ATOM 513 C CA . LEU A 1 79 ? 13.356 -3.168 -7.491 1.00 85.62 79 LEU A CA 1
ATOM 514 C C . LEU A 1 79 ? 14.423 -2.983 -6.406 1.00 85.62 79 LEU A C 1
ATOM 516 O O . LEU A 1 79 ? 14.198 -3.326 -5.247 1.00 85.62 79 LEU A O 1
ATOM 520 N N . ALA A 1 80 ? 15.564 -2.384 -6.741 1.00 84.50 80 ALA A N 1
ATOM 521 C CA . ALA A 1 80 ? 16.602 -2.090 -5.757 1.00 84.50 80 ALA A CA 1
ATOM 522 C C . ALA A 1 80 ? 16.191 -0.941 -4.816 1.00 84.50 80 ALA A C 1
ATOM 524 O O . ALA A 1 80 ? 15.564 0.034 -5.232 1.00 84.50 80 ALA A O 1
ATOM 525 N N . ALA A 1 81 ? 16.612 -0.998 -3.546 1.00 83.44 81 ALA A N 1
ATOM 526 C CA . ALA A 1 81 ? 16.339 0.066 -2.570 1.00 83.44 81 ALA A CA 1
ATOM 527 C C . ALA A 1 81 ? 16.913 1.435 -2.990 1.00 83.44 81 ALA A C 1
ATOM 529 O O . ALA A 1 81 ? 16.326 2.473 -2.698 1.00 83.44 81 ALA A O 1
ATOM 530 N N . ALA A 1 82 ? 18.045 1.448 -3.702 1.00 83.19 82 ALA A N 1
ATOM 531 C CA . ALA A 1 82 ? 18.641 2.677 -4.222 1.00 83.19 82 ALA A CA 1
ATOM 532 C C . ALA A 1 82 ? 17.750 3.374 -5.265 1.00 83.19 82 ALA A C 1
ATOM 534 O O . ALA A 1 82 ? 17.595 4.587 -5.197 1.00 83.19 82 ALA A O 1
ATOM 535 N N . LEU A 1 83 ? 17.126 2.613 -6.172 1.00 86.62 83 LEU A N 1
ATOM 536 C CA . LEU A 1 83 ? 16.200 3.153 -7.172 1.00 86.62 83 LEU A CA 1
ATOM 537 C C . LEU A 1 83 ? 14.958 3.757 -6.510 1.00 86.62 83 LEU A C 1
ATOM 539 O O . LEU A 1 83 ? 14.554 4.862 -6.845 1.00 86.62 83 LEU A O 1
ATOM 543 N N . LEU A 1 84 ? 14.388 3.056 -5.528 1.00 89.50 84 LEU A N 1
ATOM 544 C CA . LEU A 1 84 ? 13.208 3.537 -4.808 1.00 89.50 84 LEU A CA 1
ATOM 545 C C . LEU A 1 84 ? 13.477 4.833 -4.032 1.00 89.50 84 LEU A C 1
ATOM 547 O O . LEU A 1 84 ? 12.608 5.698 -3.984 1.00 89.50 84 LEU A O 1
ATOM 551 N N . ARG A 1 85 ? 14.675 4.983 -3.447 1.00 88.62 85 ARG A N 1
ATOM 552 C CA . ARG A 1 85 ? 15.084 6.235 -2.785 1.00 88.62 85 ARG A CA 1
ATOM 553 C C . ARG A 1 85 ? 15.194 7.386 -3.773 1.00 88.62 85 ARG A C 1
ATOM 555 O O . ARG A 1 85 ? 14.577 8.413 -3.533 1.00 88.62 85 ARG A O 1
ATOM 562 N N . ARG A 1 86 ? 15.865 7.183 -4.912 1.00 88.19 86 ARG A N 1
ATOM 563 C CA . ARG A 1 86 ? 15.924 8.206 -5.967 1.00 88.19 86 ARG A CA 1
ATOM 564 C C . ARG A 1 86 ? 14.537 8.603 -6.462 1.00 88.19 86 ARG A C 1
ATOM 566 O O . ARG A 1 86 ? 14.268 9.786 -6.611 1.00 88.19 86 ARG A O 1
ATOM 573 N N . ALA A 1 87 ? 13.635 7.638 -6.645 1.00 90.12 87 ALA A N 1
ATOM 574 C CA . ALA A 1 87 ? 12.258 7.916 -7.049 1.00 90.12 87 ALA A CA 1
ATOM 575 C C . ALA A 1 87 ? 11.504 8.755 -6.001 1.00 90.12 87 ALA A C 1
ATOM 577 O O . ALA A 1 87 ? 10.825 9.717 -6.356 1.00 90.12 87 ALA A O 1
ATOM 578 N N . SER A 1 88 ? 11.648 8.437 -4.711 1.00 91.06 88 SER A N 1
ATOM 579 C CA . SER A 1 88 ? 11.072 9.227 -3.611 1.00 91.06 88 SER A CA 1
ATOM 580 C C . SER A 1 88 ? 11.658 10.643 -3.539 1.00 91.06 88 SER A C 1
ATOM 582 O O . SER A 1 88 ? 10.913 11.604 -3.370 1.00 91.06 88 SER A O 1
ATOM 584 N N . GLU A 1 89 ? 12.969 10.794 -3.731 1.00 90.06 89 GLU A N 1
ATOM 585 C CA . GLU A 1 89 ? 13.652 12.093 -3.756 1.00 90.06 89 GLU A CA 1
ATOM 586 C C . GLU A 1 89 ? 13.208 12.948 -4.952 1.00 90.06 89 GLU A C 1
ATOM 588 O O . GLU A 1 89 ? 12.842 14.107 -4.771 1.00 90.06 89 GLU A O 1
ATOM 593 N N . ALA A 1 90 ? 13.162 12.367 -6.155 1.00 88.12 90 ALA A N 1
ATOM 594 C CA . ALA A 1 90 ? 12.755 13.051 -7.384 1.00 88.12 90 ALA A CA 1
ATOM 595 C C . ALA A 1 90 ? 11.292 13.519 -7.356 1.00 88.12 90 ALA A C 1
ATOM 597 O O . ALA A 1 90 ? 10.944 14.526 -7.969 1.00 88.12 90 ALA A O 1
ATOM 598 N N . SER A 1 91 ? 10.433 12.788 -6.647 1.00 88.38 91 SER A N 1
ATOM 599 C CA . SER A 1 91 ? 9.010 13.106 -6.509 1.00 88.38 91 SER A CA 1
ATOM 600 C C . SER A 1 91 ? 8.679 13.948 -5.275 1.00 88.38 91 SER A C 1
ATOM 602 O O . SER A 1 91 ? 7.569 14.463 -5.177 1.00 88.38 91 SER A O 1
ATOM 604 N N . GLY A 1 92 ? 9.615 14.095 -4.331 1.00 90.31 92 GLY A N 1
ATOM 605 C CA . GLY A 1 92 ? 9.422 14.863 -3.101 1.00 90.31 92 GLY A CA 1
ATOM 606 C C . GLY A 1 92 ? 8.405 14.261 -2.122 1.00 90.31 92 GLY A C 1
ATOM 607 O O . GLY A 1 92 ? 7.960 14.955 -1.211 1.00 90.31 92 GLY A O 1
ATOM 608 N N . VAL A 1 93 ? 8.028 12.987 -2.282 1.00 90.56 93 VAL A N 1
ATOM 609 C CA . VAL A 1 93 ? 6.994 12.311 -1.476 1.00 90.56 93 VAL A CA 1
ATOM 610 C C . VAL A 1 93 ? 7.534 11.063 -0.787 1.00 90.56 93 VAL A C 1
AT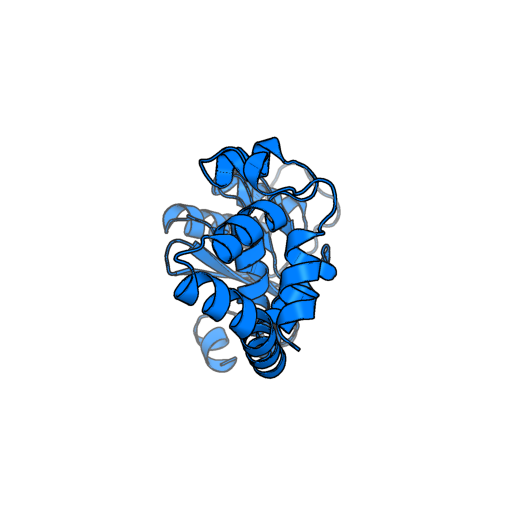OM 612 O O . VAL A 1 93 ? 8.499 10.444 -1.240 1.00 90.56 93 VAL A O 1
ATOM 615 N N . GLY A 1 94 ? 6.922 10.689 0.338 1.00 94.31 94 GLY A N 1
ATOM 616 C CA . GLY A 1 94 ? 7.211 9.420 1.005 1.00 94.31 94 GLY A CA 1
ATOM 617 C C . GLY A 1 94 ? 6.658 8.248 0.195 1.00 94.31 94 GLY A C 1
ATOM 618 O O . GLY A 1 94 ? 5.550 8.329 -0.331 1.00 94.31 94 GLY A O 1
ATOM 619 N N . LEU A 1 95 ? 7.418 7.157 0.088 1.00 95.00 95 LEU A N 1
ATOM 620 C CA . LEU A 1 95 ? 7.097 6.035 -0.793 1.00 95.00 95 LEU A CA 1
ATOM 621 C C . LEU A 1 95 ? 6.948 4.724 -0.017 1.00 95.00 95 LEU A C 1
ATOM 623 O O . LEU A 1 95 ? 7.920 4.162 0.500 1.00 95.00 95 LEU A O 1
ATOM 627 N N . ALA A 1 96 ? 5.728 4.194 0.029 1.00 95.25 96 ALA A N 1
ATOM 628 C CA . ALA A 1 96 ? 5.485 2.845 0.516 1.00 95.25 96 ALA A CA 1
ATOM 629 C 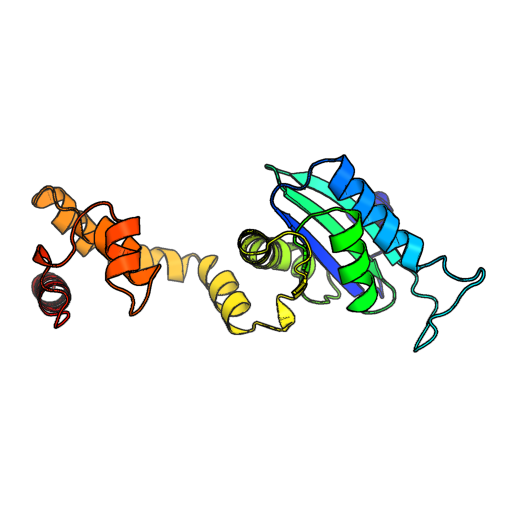C . ALA A 1 96 ? 5.530 1.848 -0.635 1.00 95.25 96 ALA A C 1
ATOM 631 O O . ALA A 1 9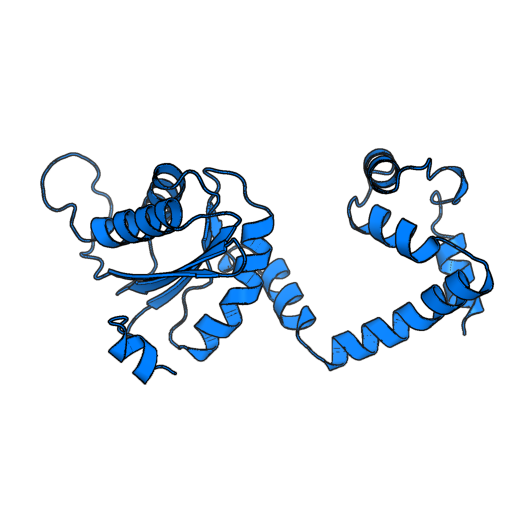6 ? 5.000 2.097 -1.716 1.00 95.25 96 ALA A O 1
ATOM 632 N N . VAL A 1 97 ? 6.131 0.692 -0.378 1.00 94.81 97 VAL A N 1
ATOM 633 C CA . VAL A 1 97 ? 6.350 -0.354 -1.375 1.00 94.81 97 VAL A CA 1
ATOM 634 C C . VAL A 1 97 ? 5.728 -1.655 -0.896 1.00 94.81 97 VAL A C 1
ATOM 636 O O . VAL A 1 97 ? 6.067 -2.173 0.172 1.00 94.81 97 VAL A O 1
ATOM 639 N N . GLY A 1 98 ? 4.801 -2.180 -1.685 1.00 92.19 98 GLY A N 1
ATOM 640 C CA . GLY A 1 98 ? 4.175 -3.474 -1.469 1.00 92.19 98 GLY A CA 1
ATOM 641 C C . GLY A 1 98 ? 5.170 -4.634 -1.599 1.00 92.19 98 GLY A C 1
ATOM 642 O O . GLY A 1 98 ? 6.314 -4.443 -2.016 1.00 92.19 98 GLY A O 1
ATOM 643 N N . PRO A 1 99 ? 4.760 -5.852 -1.212 1.00 91.06 99 PRO A N 1
ATOM 644 C CA . PRO A 1 99 ? 5.559 -7.046 -1.424 1.00 91.06 99 PRO A CA 1
ATOM 645 C C . PRO A 1 99 ? 5.746 -7.321 -2.919 1.00 91.06 99 PRO A C 1
ATOM 647 O O . PRO A 1 99 ? 4.922 -6.934 -3.749 1.00 91.06 99 PRO A O 1
ATOM 650 N N . ASP A 1 100 ? 6.812 -8.049 -3.228 1.00 91.25 100 ASP A N 1
ATOM 651 C CA . ASP A 1 100 ? 7.019 -8.639 -4.542 1.00 91.25 100 ASP A CA 1
ATOM 652 C C . ASP A 1 100 ? 6.081 -9.840 -4.694 1.00 91.25 100 ASP A C 1
ATOM 654 O O . ASP A 1 100 ? 6.118 -10.774 -3.889 1.00 91.25 100 ASP A O 1
ATOM 658 N N . VAL A 1 101 ? 5.210 -9.803 -5.700 1.00 92.94 101 VAL A N 1
ATOM 659 C CA . VAL A 1 101 ? 4.174 -10.822 -5.921 1.00 92.94 101 VAL A CA 1
ATOM 660 C C . VAL A 1 101 ? 4.139 -11.270 -7.377 1.00 92.94 101 VAL A C 1
ATOM 662 O O . VAL A 1 101 ? 4.604 -10.561 -8.268 1.00 92.94 101 VAL A O 1
ATOM 665 N N . ALA A 1 102 ? 3.590 -12.457 -7.634 1.00 88.75 102 ALA A N 1
ATOM 666 C CA . ALA A 1 102 ? 3.568 -13.047 -8.975 1.00 88.75 102 ALA A CA 1
ATOM 667 C C . ALA A 1 102 ? 2.200 -12.915 -9.660 1.00 88.75 102 ALA A C 1
ATOM 669 O O . ALA A 1 102 ? 2.084 -13.095 -10.875 1.00 88.75 102 ALA A O 1
ATOM 670 N N . THR A 1 103 ? 1.144 -12.617 -8.895 1.00 88.62 103 THR A N 1
ATOM 671 C CA . THR A 1 103 ? -0.225 -12.578 -9.412 1.00 88.62 103 THR A CA 1
ATOM 672 C C . THR A 1 103 ? -0.905 -11.231 -9.192 1.00 88.62 103 THR A C 1
ATOM 674 O O . THR A 1 103 ? -0.633 -10.489 -8.250 1.00 88.62 103 THR A O 1
ATOM 677 N N . VAL A 1 104 ? -1.869 -10.920 -10.062 1.00 90.25 104 VAL A N 1
ATOM 678 C CA . VAL A 1 104 ? -2.673 -9.693 -9.949 1.00 90.25 104 VAL A CA 1
ATOM 679 C C . VAL A 1 104 ? -3.550 -9.703 -8.697 1.00 90.25 104 VAL A C 1
ATOM 681 O O . VAL A 1 104 ? -3.805 -8.647 -8.132 1.00 90.25 104 VAL A O 1
ATOM 684 N N . ALA A 1 105 ? -4.017 -10.875 -8.261 1.00 87.38 105 ALA A N 1
ATOM 685 C CA . ALA A 1 105 ? -4.822 -10.992 -7.048 1.00 87.38 105 ALA A CA 1
ATOM 686 C C . ALA A 1 105 ? -4.012 -10.585 -5.807 1.00 87.38 105 ALA A C 1
ATOM 688 O O . ALA A 1 105 ? -4.476 -9.769 -5.016 1.00 87.38 105 ALA A O 1
ATOM 689 N N . GLU A 1 106 ? -2.777 -11.077 -5.692 1.00 88.50 106 GLU A N 1
ATOM 690 C CA . GLU A 1 106 ? -1.852 -10.700 -4.618 1.00 88.50 106 GLU A CA 1
ATOM 691 C C . GLU A 1 106 ? -1.454 -9.220 -4.700 1.00 88.50 106 GLU A C 1
ATOM 693 O O . GLU A 1 106 ? -1.407 -8.534 -3.679 1.00 88.50 106 GLU A O 1
ATOM 698 N N . LEU A 1 107 ? -1.236 -8.698 -5.914 1.00 91.50 107 LEU A N 1
ATOM 699 C CA . LEU A 1 107 ? -0.934 -7.281 -6.127 1.00 91.50 107 LEU A CA 1
ATOM 700 C C . LEU A 1 107 ? -2.072 -6.403 -5.601 1.00 91.50 107 LEU A C 1
ATOM 702 O O . LEU A 1 107 ? -1.824 -5.478 -4.833 1.00 91.50 107 LEU A O 1
ATOM 706 N N . LEU A 1 108 ? -3.320 -6.719 -5.951 1.00 90.69 108 LEU A N 1
ATOM 707 C CA . LEU A 1 108 ? -4.494 -5.991 -5.468 1.00 90.69 108 LEU A CA 1
ATOM 708 C C . LEU A 1 108 ? -4.662 -6.111 -3.949 1.00 90.69 108 LEU A C 1
ATOM 710 O O . LEU A 1 108 ? -4.916 -5.104 -3.288 1.00 90.69 108 LEU A O 1
ATOM 714 N N . ALA A 1 109 ? -4.463 -7.307 -3.387 1.00 87.44 109 ALA A N 1
ATOM 715 C CA . ALA A 1 109 ? -4.506 -7.523 -1.941 1.00 87.44 109 ALA A CA 1
ATOM 716 C C . ALA A 1 109 ? -3.457 -6.676 -1.197 1.00 87.44 109 ALA A C 1
ATOM 718 O O . ALA A 1 109 ? -3.701 -6.226 -0.078 1.00 87.44 109 ALA A O 1
ATOM 719 N N . SER A 1 110 ? -2.318 -6.389 -1.835 1.00 89.50 110 SER A N 1
ATOM 720 C CA . SER A 1 110 ? -1.253 -5.573 -1.252 1.00 89.50 110 SER A CA 1
ATOM 721 C C . SER A 1 110 ? -1.490 -4.060 -1.267 1.00 89.50 110 SER A C 1
ATOM 723 O O . SER A 1 110 ? -0.832 -3.345 -0.506 1.00 89.50 110 SER A O 1
ATOM 725 N N . VAL A 1 111 ? -2.429 -3.549 -2.073 1.00 91.06 111 VAL A N 1
ATOM 726 C CA . VAL A 1 111 ? -2.654 -2.097 -2.219 1.00 91.06 111 VAL A CA 1
ATOM 727 C C . VAL A 1 111 ? -3.055 -1.469 -0.886 1.00 91.06 111 VAL A C 1
ATOM 729 O O . VAL A 1 111 ? -2.454 -0.485 -0.462 1.00 91.06 111 VAL A O 1
ATOM 732 N N . ARG A 1 112 ? -4.033 -2.053 -0.182 1.00 88.69 112 ARG A N 1
ATOM 733 C CA . ARG A 1 112 ? -4.523 -1.510 1.097 1.00 88.69 112 ARG A CA 1
ATOM 734 C C . ARG A 1 112 ? -3.431 -1.488 2.186 1.00 88.69 112 ARG A C 1
ATOM 736 O O . ARG A 1 112 ? -3.222 -0.412 2.748 1.00 88.69 112 ARG A O 1
ATOM 743 N N . PRO A 1 113 ? -2.693 -2.585 2.465 1.00 86.19 113 PRO A N 1
ATOM 744 C CA . PRO A 1 113 ? -1.549 -2.557 3.385 1.00 86.19 113 PRO A CA 1
ATOM 745 C C . PRO A 1 113 ? -0.486 -1.525 3.010 1.00 86.19 113 PRO A C 1
ATOM 747 O O . PRO A 1 113 ? 0.024 -0.819 3.878 1.00 86.19 113 PRO A O 1
ATOM 750 N N . THR A 1 114 ? -0.183 -1.400 1.718 1.00 92.06 114 THR A N 1
ATOM 751 C CA . THR A 1 114 ? 0.816 -0.440 1.233 1.00 92.06 114 THR A CA 1
ATOM 752 C C . THR A 1 114 ? 0.346 0.999 1.440 1.00 92.06 114 THR A C 1
ATOM 754 O O . THR A 1 114 ? 1.128 1.837 1.874 1.00 92.06 114 THR A O 1
ATOM 757 N N . ARG A 1 115 ? -0.945 1.281 1.236 1.00 91.19 115 ARG A N 1
ATOM 758 C CA . ARG A 1 115 ? -1.531 2.616 1.425 1.00 91.19 115 ARG A CA 1
ATOM 759 C C . ARG A 1 115 ? -1.521 3.032 2.891 1.00 91.19 115 ARG A C 1
ATOM 761 O O . ARG A 1 115 ? -1.148 4.150 3.218 1.00 91.19 115 ARG A O 1
ATOM 768 N N . LEU A 1 116 ? -1.857 2.105 3.788 1.00 88.50 116 LEU A N 1
ATOM 769 C CA . LEU A 1 116 ? -1.770 2.342 5.230 1.00 88.50 116 LEU A CA 1
ATOM 770 C C . LEU A 1 116 ? -0.332 2.606 5.690 1.00 88.50 116 LEU A C 1
ATOM 772 O O . LEU A 1 116 ? -0.122 3.362 6.640 1.00 88.50 116 LEU A O 1
ATOM 776 N N . LEU A 1 117 ? 0.658 1.981 5.051 1.00 89.62 117 LEU A N 1
ATOM 777 C CA . LEU A 1 117 ? 2.060 2.284 5.314 1.00 89.62 117 LEU A CA 1
ATOM 778 C C . LEU A 1 117 ? 2.445 3.664 4.766 1.00 89.62 117 LEU A C 1
ATOM 780 O O . LEU A 1 117 ? 3.113 4.402 5.485 1.00 89.62 117 LEU A O 1
ATOM 784 N N . ALA A 1 118 ? 1.996 4.012 3.555 1.00 91.31 118 ALA A N 1
ATOM 785 C CA . ALA A 1 118 ? 2.253 5.304 2.910 1.00 91.31 118 ALA A CA 1
ATOM 786 C C . ALA A 1 118 ? 1.792 6.474 3.780 1.00 91.31 118 ALA A C 1
ATOM 788 O O . ALA A 1 118 ? 2.554 7.417 3.961 1.00 91.31 118 ALA A O 1
ATOM 789 N N . ALA A 1 119 ? 0.628 6.325 4.423 1.00 89.19 119 ALA A N 1
ATOM 790 C CA . ALA A 1 119 ? 0.020 7.326 5.301 1.00 89.19 119 ALA A CA 1
ATOM 791 C C . ALA A 1 119 ? 0.857 7.734 6.535 1.00 89.19 119 ALA A C 1
ATOM 793 O O . ALA A 1 119 ? 0.452 8.544 7.366 1.00 89.19 119 ALA A O 1
ATOM 794 N N . ARG A 1 120 ? 2.002 7.078 6.745 1.00 87.44 120 ARG A N 1
ATOM 795 C CA . ARG A 1 120 ? 2.904 7.294 7.883 1.00 87.44 120 ARG A CA 1
ATOM 796 C C . ARG A 1 120 ? 4.284 7.778 7.451 1.00 87.44 120 ARG A C 1
ATOM 798 O O . ARG A 1 120 ? 5.171 7.873 8.301 1.00 87.44 120 ARG A O 1
ATOM 805 N N . LEU A 1 121 ? 4.495 7.997 6.156 1.00 89.56 121 LEU A N 1
ATOM 806 C CA . LEU A 1 121 ? 5.792 8.352 5.594 1.00 89.56 121 LEU A CA 1
ATOM 807 C C . LEU A 1 121 ? 5.904 9.855 5.394 1.00 89.56 121 LEU A C 1
ATOM 809 O O . LEU A 1 121 ? 4.938 10.538 5.075 1.00 89.56 121 LEU A O 1
ATOM 813 N N . ARG A 1 122 ? 7.122 10.361 5.560 1.00 85.81 122 ARG A N 1
ATOM 814 C CA . ARG A 1 122 ? 7.488 11.733 5.204 1.00 85.81 122 ARG A CA 1
ATOM 815 C C . ARG A 1 122 ? 8.219 11.742 3.865 1.00 85.81 122 ARG A C 1
ATOM 817 O O . ARG A 1 122 ? 8.705 10.705 3.417 1.00 85.81 122 ARG A O 1
ATOM 824 N N . ALA A 1 123 ? 8.312 12.913 3.241 1.00 82.94 123 ALA A N 1
ATOM 825 C CA . ALA A 1 123 ? 9.108 13.112 2.031 1.00 82.94 123 ALA A CA 1
ATOM 826 C C . ALA A 1 123 ? 10.536 12.557 2.198 1.00 82.94 123 ALA A C 1
ATOM 828 O O . ALA A 1 123 ? 11.176 12.793 3.224 1.00 82.94 123 ALA A O 1
ATOM 829 N N .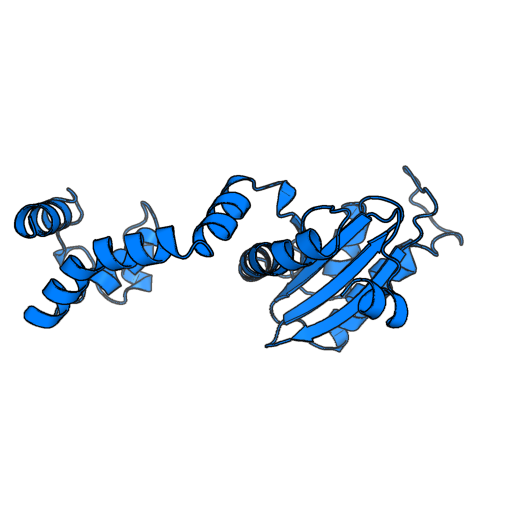 GLY A 1 124 ? 11.013 11.797 1.208 1.00 79.88 124 GLY A N 1
ATOM 830 C CA . GLY A 1 124 ? 12.323 11.132 1.238 1.00 79.88 124 GLY A CA 1
ATOM 831 C C . GLY A 1 124 ? 12.376 9.825 2.045 1.00 79.88 124 GLY A C 1
ATOM 832 O O . GLY A 1 124 ? 13.394 9.131 2.018 1.00 79.88 124 GLY A O 1
ATOM 833 N N . GLU A 1 125 ? 11.305 9.440 2.750 1.00 90.69 125 GLU A N 1
ATOM 834 C CA . GLU A 1 125 ? 11.225 8.129 3.397 1.00 90.69 125 GLU A CA 1
ATOM 835 C C . GLU A 1 125 ? 10.709 7.059 2.433 1.00 90.69 125 GLU A C 1
ATOM 837 O O . GLU A 1 125 ? 9.640 7.191 1.841 1.00 90.69 125 GLU A O 1
ATOM 842 N N . VAL A 1 126 ? 11.423 5.935 2.363 1.00 90.38 126 VAL A N 1
ATOM 843 C CA . VAL A 1 126 ? 10.989 4.740 1.631 1.00 90.38 126 VAL A CA 1
ATOM 844 C C . VAL A 1 126 ? 10.828 3.584 2.603 1.00 90.38 126 VAL A C 1
ATOM 846 O O . VAL A 1 126 ? 11.759 3.266 3.346 1.00 90.38 126 VAL A O 1
ATOM 849 N N . ARG A 1 127 ? 9.670 2.914 2.593 1.00 90.06 127 ARG A N 1
ATOM 850 C CA . ARG A 1 127 ? 9.440 1.720 3.426 1.00 90.06 127 ARG A CA 1
ATOM 851 C C . ARG A 1 127 ? 8.746 0.607 2.655 1.00 90.06 127 ARG A C 1
ATOM 853 O O . ARG A 1 127 ? 7.803 0.855 1.912 1.00 90.06 127 ARG A O 1
ATOM 860 N N . ARG A 1 128 ? 9.170 -0.640 2.886 1.00 88.06 128 ARG A N 1
ATOM 861 C CA . ARG A 1 128 ? 8.515 -1.834 2.337 1.00 88.06 128 ARG A CA 1
ATOM 862 C C . ARG A 1 128 ? 7.580 -2.471 3.352 1.00 88.06 128 ARG A C 1
ATOM 864 O O . ARG A 1 128 ? 7.909 -2.587 4.531 1.00 88.06 128 ARG A O 1
ATOM 871 N N . VAL A 1 129 ? 6.440 -2.957 2.873 1.00 80.62 129 VAL A N 1
ATOM 872 C CA . VAL A 1 129 ? 5.496 -3.746 3.677 1.00 80.62 129 VAL A CA 1
ATOM 873 C C . VAL A 1 129 ? 6.111 -5.094 4.071 1.00 80.62 129 VAL A C 1
ATOM 875 O O . VAL A 1 129 ? 5.904 -5.552 5.193 1.00 80.62 129 VAL A O 1
ATOM 878 N N . GLY A 1 130 ? 6.904 -5.706 3.181 1.00 69.62 130 GLY A N 1
ATOM 879 C CA . GLY A 1 130 ? 7.565 -6.998 3.420 1.00 69.62 130 GLY A CA 1
ATOM 880 C C . GLY A 1 130 ? 8.503 -7.011 4.632 1.00 69.62 130 GLY A C 1
ATOM 881 O O . GLY A 1 130 ? 8.605 -8.029 5.309 1.00 69.62 130 GLY A O 1
ATOM 882 N N . ASP A 1 131 ? 9.083 -5.861 4.982 1.00 66.94 131 ASP A N 1
ATOM 883 C CA . ASP A 1 131 ? 9.980 -5.713 6.136 1.00 66.94 131 ASP A CA 1
ATOM 884 C C . ASP A 1 131 ? 9.209 -5.529 7.463 1.00 66.94 131 ASP A C 1
ATOM 886 O O . ASP A 1 131 ? 9.799 -5.328 8.527 1.00 66.94 131 ASP A O 1
ATOM 890 N N . ARG A 1 132 ? 7.867 -5.544 7.419 1.00 65.62 132 ARG A N 1
ATOM 891 C CA . ARG A 1 132 ? 6.969 -5.271 8.555 1.00 65.62 132 ARG A CA 1
ATOM 892 C C . ARG A 1 132 ? 5.853 -6.324 8.642 1.00 65.62 132 ARG A C 1
ATOM 894 O O . ARG A 1 132 ? 4.679 -5.993 8.447 1.00 65.62 132 ARG A O 1
ATOM 901 N N . PRO A 1 133 ? 6.186 -7.580 8.996 1.00 63.31 133 PRO A N 1
ATOM 902 C CA . PRO A 1 133 ? 5.233 -8.695 9.010 1.00 63.31 133 PRO A CA 1
ATOM 903 C C . PRO A 1 133 ? 4.007 -8.434 9.897 1.00 63.31 133 PRO A C 1
ATOM 905 O O . PRO A 1 133 ? 2.898 -8.818 9.539 1.00 63.31 133 PRO A O 1
ATOM 908 N N . LEU A 1 134 ? 4.173 -7.704 11.005 1.00 65.44 134 LEU A N 1
ATOM 909 C CA . LEU A 1 134 ? 3.067 -7.347 11.900 1.00 65.44 134 LEU A CA 1
ATOM 910 C C . LEU A 1 134 ? 2.083 -6.353 11.266 1.00 65.44 134 LEU A C 1
ATOM 912 O O . LEU A 1 134 ? 0.878 -6.523 11.401 1.00 65.44 134 LEU A O 1
ATOM 916 N N . THR A 1 135 ? 2.564 -5.349 10.527 1.00 65.50 135 THR A N 1
ATOM 917 C CA . THR A 1 135 ? 1.688 -4.389 9.828 1.00 65.50 135 THR A CA 1
ATOM 918 C C . THR A 1 135 ? 0.875 -5.078 8.735 1.00 65.50 135 THR A C 1
ATOM 920 O O . THR A 1 135 ? -0.307 -4.777 8.548 1.00 65.50 135 THR A O 1
ATOM 923 N N . ARG A 1 136 ? 1.501 -6.026 8.029 1.00 63.69 136 ARG A N 1
ATOM 924 C CA . ARG A 1 136 ? 0.836 -6.852 7.020 1.00 63.69 136 ARG A CA 1
ATOM 925 C C . ARG A 1 136 ? -0.257 -7.713 7.650 1.00 63.69 136 ARG A C 1
ATOM 927 O O . ARG A 1 136 ? -1.401 -7.614 7.221 1.00 63.69 136 ARG A O 1
ATOM 934 N N . LEU A 1 137 ? 0.079 -8.462 8.700 1.00 69.12 137 LEU A N 1
ATOM 935 C CA . LEU A 1 137 ? -0.867 -9.308 9.427 1.00 69.12 137 LEU A CA 1
ATOM 936 C C . LEU A 1 137 ? -2.064 -8.501 9.948 1.00 69.12 137 LEU A C 1
ATOM 938 O O . LEU A 1 137 ? -3.206 -8.879 9.721 1.00 69.12 137 LEU A O 1
ATOM 942 N N . VAL A 1 138 ? -1.815 -7.352 10.585 1.00 73.69 138 VAL A N 1
ATOM 943 C CA . VAL A 1 138 ? -2.879 -6.472 11.097 1.00 73.69 138 VAL A CA 1
ATOM 944 C C . VAL A 1 138 ? -3.779 -5.959 9.972 1.00 73.69 138 VAL A C 1
ATOM 946 O O . VAL A 1 138 ? -4.989 -5.861 10.156 1.00 73.69 138 VAL A O 1
ATOM 949 N N . THR A 1 139 ? -3.226 -5.654 8.795 1.00 68.50 139 THR A N 1
ATOM 950 C CA . THR A 1 139 ? -4.047 -5.185 7.669 1.00 68.50 139 THR A CA 1
ATOM 951 C C . THR A 1 139 ? -4.870 -6.305 7.038 1.00 68.50 139 THR A C 1
ATOM 953 O O . THR A 1 139 ? -6.030 -6.079 6.697 1.00 68.50 139 THR A O 1
ATOM 956 N N . GLU A 1 140 ? -4.282 -7.492 6.871 1.00 71.25 140 GLU A N 1
ATOM 957 C CA . GLU A 1 140 ? -4.982 -8.674 6.356 1.00 71.25 140 GLU A CA 1
ATOM 958 C C . GLU A 1 140 ? -6.143 -9.051 7.288 1.00 71.25 140 GLU A C 1
ATOM 960 O O . GLU A 1 140 ? -7.275 -9.204 6.834 1.00 71.25 140 GLU A O 1
ATOM 965 N N . LEU A 1 141 ? -5.892 -9.067 8.599 1.00 75.06 141 LEU A N 1
ATOM 966 C CA . LEU A 1 141 ? -6.909 -9.302 9.623 1.00 75.06 141 LEU A CA 1
ATOM 967 C C . LEU A 1 141 ? -7.981 -8.202 9.657 1.00 75.06 141 LEU A C 1
ATOM 969 O O . LEU A 1 141 ? -9.164 -8.503 9.770 1.00 75.06 141 LEU A O 1
ATOM 973 N N . GLY A 1 142 ? -7.607 -6.930 9.493 1.00 72.38 142 GLY A N 1
ATOM 974 C CA . GLY A 1 142 ? -8.548 -5.803 9.469 1.00 72.38 142 GLY A CA 1
ATOM 975 C C . GLY A 1 142 ? -9.489 -5.759 8.252 1.00 72.38 142 GLY A C 1
ATOM 976 O O . GLY A 1 142 ? -10.285 -4.828 8.126 1.00 72.38 142 GLY A O 1
ATOM 977 N N . GLY A 1 143 ? -9.370 -6.691 7.304 1.00 72.44 143 GLY A N 1
ATOM 978 C CA . GLY A 1 143 ? -10.342 -6.907 6.228 1.00 72.44 143 GLY A CA 1
ATOM 979 C C . GLY A 1 143 ? -11.244 -8.125 6.434 1.00 72.44 143 GLY A C 1
ATOM 980 O O . GLY A 1 143 ? -12.159 -8.326 5.639 1.00 72.44 143 GLY A O 1
ATOM 981 N N . ASP A 1 144 ? -10.995 -8.939 7.462 1.00 83.19 144 ASP A N 1
ATOM 982 C CA . ASP A 1 144 ? -11.791 -10.127 7.748 1.00 83.19 144 ASP A CA 1
ATOM 983 C C . ASP A 1 144 ? -13.117 -9.721 8.402 1.00 83.19 144 ASP A C 1
ATOM 985 O O . ASP A 1 144 ? -13.153 -9.163 9.501 1.00 83.19 144 ASP A O 1
ATOM 989 N N . HIS A 1 145 ? -14.224 -10.028 7.725 1.00 80.44 145 HIS A N 1
ATOM 990 C CA . HIS A 1 145 ? -15.566 -9.716 8.207 1.00 80.44 145 HIS A CA 1
ATOM 991 C C . HIS A 1 145 ? -15.862 -10.341 9.576 1.00 80.44 145 HIS A C 1
ATOM 993 O O . HIS A 1 145 ? -16.532 -9.722 10.396 1.00 80.44 145 HIS A O 1
ATOM 999 N N . ARG A 1 146 ? -15.318 -11.528 9.864 1.00 83.62 146 ARG A N 1
ATOM 1000 C CA . ARG A 1 146 ? -15.516 -12.209 11.149 1.00 83.62 146 ARG A CA 1
ATOM 1001 C C . ARG A 1 146 ? -14.814 -11.470 12.275 1.00 83.62 146 ARG A C 1
ATOM 1003 O O . ARG A 1 146 ? -15.364 -11.345 13.366 1.00 83.62 146 ARG A O 1
ATOM 1010 N N . LEU A 1 147 ? -13.598 -10.987 12.019 1.00 83.00 147 LEU A N 1
ATOM 1011 C CA . LEU A 1 147 ? -12.874 -10.187 13.000 1.00 83.00 147 LEU A CA 1
ATOM 1012 C C . LEU A 1 147 ? -13.555 -8.835 13.202 1.00 83.00 147 LEU A C 1
ATOM 1014 O O . LEU A 1 147 ? -13.617 -8.346 14.328 1.00 83.00 147 LEU A O 1
ATOM 1018 N N . GLN A 1 148 ? -14.093 -8.252 12.134 1.00 83.06 148 GLN A N 1
ATOM 1019 C CA . GLN A 1 148 ? -14.847 -7.012 12.223 1.00 83.06 148 GLN A CA 1
ATOM 1020 C C . GLN A 1 148 ? -16.128 -7.180 13.051 1.00 83.06 148 GLN A C 1
ATOM 1022 O O . GLN A 1 148 ? -16.312 -6.439 14.011 1.00 83.06 148 GLN A O 1
ATOM 1027 N N . GLU A 1 149 ? -16.942 -8.202 12.778 1.00 85.12 149 GLU A N 1
ATOM 1028 C CA . GLU A 1 149 ? -18.148 -8.513 13.558 1.00 85.12 149 GLU A CA 1
ATOM 1029 C C . GLU A 1 149 ? -17.808 -8.800 15.031 1.00 85.12 149 GLU A C 1
ATOM 1031 O O . GLU A 1 149 ? -18.487 -8.347 15.953 1.00 85.12 149 GLU A O 1
ATOM 1036 N N . HIS A 1 150 ? -16.712 -9.522 15.275 1.00 86.94 150 HIS A N 1
ATOM 1037 C CA . HIS A 1 150 ? -16.224 -9.764 16.628 1.00 86.94 150 HIS A CA 1
ATOM 1038 C C . HIS A 1 150 ? -15.806 -8.466 17.334 1.00 86.94 150 HIS A C 1
ATOM 1040 O O . HIS A 1 150 ? -16.177 -8.253 18.487 1.00 86.94 150 HIS A O 1
ATOM 1046 N N . SER A 1 151 ? -15.086 -7.581 16.640 1.00 83.88 151 SER A N 1
ATOM 1047 C CA . SER A 1 151 ? -14.660 -6.281 17.171 1.00 83.88 151 SER A CA 1
ATOM 1048 C C . SER A 1 151 ? -15.862 -5.387 17.486 1.00 83.88 151 SER A C 1
ATOM 1050 O O . SER A 1 151 ? -15.900 -4.757 18.539 1.00 83.88 151 SER A O 1
ATOM 1052 N N . GLU A 1 152 ? -16.873 -5.369 16.615 1.00 86.56 152 GLU A N 1
ATOM 1053 C CA . GLU A 1 152 ? -18.135 -4.655 16.835 1.00 86.56 152 GLU A CA 1
ATOM 1054 C C . GLU A 1 152 ? -18.864 -5.199 18.068 1.00 86.56 152 GLU A C 1
ATOM 1056 O O . GLU A 1 152 ? -19.274 -4.426 18.934 1.00 86.56 152 GLU A O 1
ATOM 1061 N N . ARG A 1 153 ? -18.934 -6.527 18.218 1.00 88.88 153 ARG A N 1
ATOM 1062 C CA . ARG A 1 153 ? -19.534 -7.172 19.393 1.00 88.88 153 ARG A CA 1
ATOM 1063 C C . ARG A 1 153 ? -18.783 -6.854 20.688 1.00 88.88 153 ARG A C 1
ATOM 1065 O O . ARG A 1 153 ? -19.425 -6.648 21.712 1.00 88.88 153 ARG A O 1
ATOM 1072 N N . MET A 1 154 ? -17.452 -6.785 20.648 1.00 85.94 154 MET A N 1
ATOM 1073 C CA . MET A 1 154 ? -16.625 -6.416 21.804 1.00 85.94 154 MET A CA 1
ATOM 1074 C C . MET A 1 154 ? -16.746 -4.936 22.183 1.00 85.94 154 MET A C 1
ATOM 1076 O O . MET A 1 154 ? -16.661 -4.603 23.362 1.00 85.94 154 MET A O 1
ATOM 1080 N N . LEU A 1 155 ? -16.919 -4.041 21.206 1.00 86.81 155 LEU A N 1
ATOM 1081 C CA . LEU A 1 155 ? -17.042 -2.601 21.451 1.00 86.81 155 LEU A CA 1
ATOM 1082 C C . LEU A 1 155 ? -18.475 -2.172 21.791 1.00 86.81 155 LEU A C 1
ATOM 1084 O O . LEU A 1 155 ? -18.653 -1.154 22.456 1.00 86.81 155 LEU A O 1
ATOM 1088 N N . ALA A 1 156 ? -19.492 -2.941 21.392 1.00 87.88 156 ALA A N 1
ATOM 1089 C CA . ALA A 1 156 ? -20.901 -2.626 21.635 1.00 87.88 156 ALA A CA 1
ATOM 1090 C C . ALA A 1 156 ? -21.249 -2.332 23.111 1.00 87.88 156 ALA A C 1
ATOM 1092 O O . ALA A 1 156 ? -22.030 -1.413 23.358 1.00 87.88 156 ALA A O 1
ATOM 1093 N N . PRO A 1 157 ? -20.702 -3.037 24.120 1.00 85.31 157 PRO A N 1
ATOM 1094 C CA . PRO A 1 157 ? -20.930 -2.693 25.520 1.00 85.31 157 PRO A CA 1
ATOM 1095 C C . PRO A 1 157 ? -20.368 -1.315 25.902 1.00 85.31 157 PRO A C 1
ATOM 1097 O O . PRO A 1 157 ? -21.045 -0.561 26.594 1.00 85.31 157 PRO A O 1
ATOM 1100 N N . LEU A 1 158 ? -19.179 -0.954 25.408 1.00 82.25 158 LEU A N 1
ATOM 1101 C CA . LEU A 1 158 ? -18.553 0.346 25.681 1.00 82.25 158 LEU A CA 1
ATOM 1102 C C . LEU A 1 158 ? -19.308 1.492 25.004 1.00 82.25 158 LEU A C 1
ATOM 1104 O O . LEU A 1 158 ? -19.505 2.536 25.615 1.00 82.25 158 LEU A O 1
ATOM 1108 N N . ILE A 1 159 ? -19.768 1.275 23.769 1.00 84.62 159 ILE A N 1
ATOM 1109 C CA . ILE A 1 159 ? -20.581 2.248 23.031 1.00 84.62 159 ILE A CA 1
ATOM 1110 C C . ILE A 1 159 ? -21.910 2.480 23.755 1.00 84.62 159 ILE A C 1
ATOM 1112 O O . ILE A 1 159 ? -22.254 3.623 24.030 1.00 84.62 159 ILE A O 1
ATOM 1116 N N . ARG A 1 160 ? -22.617 1.408 24.148 1.00 85.94 160 ARG A N 1
ATOM 1117 C CA . ARG A 1 160 ? -23.869 1.522 24.917 1.00 85.94 160 ARG A CA 1
ATOM 1118 C C . ARG A 1 160 ? -23.665 2.232 26.252 1.00 85.94 160 ARG A C 1
ATOM 1120 O O . ARG A 1 160 ? -24.521 3.009 26.659 1.00 85.94 160 ARG A O 1
ATOM 1127 N N . PHE A 1 161 ? -22.556 1.959 26.938 1.00 82.44 161 PHE A N 1
ATOM 1128 C CA . PHE A 1 161 ? -22.238 2.628 28.195 1.00 82.44 161 PHE A CA 1
ATOM 1129 C C . PHE A 1 161 ? -22.040 4.134 27.989 1.00 82.44 161 PHE A C 1
ATOM 1131 O O . PHE A 1 161 ? -22.630 4.916 28.733 1.00 82.44 161 PHE A O 1
ATOM 1138 N N . ASP A 1 162 ? -21.273 4.535 26.970 1.00 84.06 162 ASP A N 1
ATOM 1139 C CA . ASP A 1 162 ? -21.094 5.946 26.612 1.00 84.06 162 ASP A CA 1
ATOM 1140 C C . ASP A 1 162 ? -22.427 6.604 26.228 1.00 84.06 162 ASP A C 1
ATOM 1142 O O . ASP A 1 162 ? -22.738 7.670 26.745 1.00 84.06 162 ASP A O 1
ATOM 1146 N N . GLU A 1 163 ? -23.259 5.960 25.406 1.00 85.75 163 GLU A N 1
ATOM 1147 C CA . GLU A 1 163 ? -24.577 6.487 25.016 1.00 85.75 163 GLU A CA 1
ATOM 1148 C C . GLU A 1 163 ? -25.520 6.679 26.214 1.00 85.75 163 GLU A C 1
ATOM 1150 O O . GLU A 1 163 ? -26.247 7.667 26.283 1.00 85.75 163 GLU A O 1
ATOM 1155 N N . GLN A 1 164 ? -25.509 5.752 27.175 1.00 86.94 164 GLN A N 1
ATOM 1156 C CA . GLN A 1 164 ? -26.369 5.812 28.364 1.00 86.94 164 GLN A CA 1
ATOM 1157 C C . GLN A 1 164 ? -25.931 6.873 29.379 1.00 86.94 164 GLN A C 1
ATOM 1159 O O . GLN A 1 164 ? -26.762 7.348 30.153 1.00 86.94 164 GLN A O 1
ATOM 1164 N N . HIS A 1 165 ? -24.646 7.225 29.398 1.00 82.75 165 HIS A N 1
ATOM 1165 C CA . HIS A 1 165 ? -24.063 8.121 30.400 1.00 82.75 165 HIS A CA 1
ATOM 1166 C C . HIS A 1 165 ? -23.551 9.441 29.808 1.00 82.75 165 HIS A C 1
ATOM 1168 O O . HIS A 1 165 ? -22.911 10.203 30.531 1.00 82.75 165 HIS A O 1
ATOM 1174 N N . ASP A 1 166 ? -23.811 9.696 28.519 1.00 79.12 166 ASP A N 1
ATOM 1175 C CA . ASP A 1 166 ? -23.224 10.798 27.737 1.00 79.12 166 ASP A CA 1
ATOM 1176 C C . ASP A 1 166 ? -21.692 10.873 27.920 1.00 79.12 166 ASP A C 1
ATOM 1178 O O . ASP A 1 166 ? -21.092 11.914 28.199 1.00 79.12 166 ASP A O 1
ATOM 1182 N N . GLY A 1 167 ? -21.071 9.691 27.870 1.00 80.56 167 GLY A N 1
ATOM 1183 C CA . GLY A 1 167 ? -19.660 9.460 28.141 1.00 80.56 167 GLY A CA 1
ATOM 1184 C C . GLY A 1 167 ? -18.768 9.632 26.914 1.00 80.56 167 GLY A C 1
ATOM 1185 O O . GLY A 1 167 ? -19.208 9.701 25.769 1.00 80.56 167 GLY A O 1
ATOM 1186 N N . ASP A 1 168 ? -17.464 9.684 27.162 1.00 83.06 168 ASP A N 1
ATOM 1187 C CA . ASP A 1 168 ? -16.429 9.836 26.141 1.00 83.06 168 ASP A CA 1
ATOM 1188 C C . ASP A 1 168 ? -15.367 8.724 26.202 1.00 83.06 168 ASP A C 1
ATOM 1190 O O . ASP A 1 168 ? -14.259 8.871 25.669 1.00 83.06 168 ASP A O 1
ATOM 1194 N N . LEU A 1 169 ? -15.704 7.583 26.810 1.00 81.19 169 LEU A N 1
ATOM 1195 C CA . LEU A 1 169 ? -14.796 6.468 27.061 1.00 81.19 169 LEU A CA 1
ATOM 1196 C C . LEU A 1 169 ? -14.181 5.923 25.768 1.00 81.19 169 LEU A C 1
ATOM 1198 O O . LEU A 1 169 ? -12.971 5.704 25.709 1.00 81.19 169 LEU A O 1
ATOM 1202 N N . VAL A 1 170 ? -14.967 5.762 24.701 1.00 83.06 170 VAL A N 1
ATOM 1203 C CA . VAL A 1 170 ? -14.485 5.308 23.385 1.00 83.06 170 VAL A CA 1
ATOM 1204 C C . VAL A 1 170 ? -13.504 6.317 22.779 1.00 83.06 170 VAL A C 1
ATOM 1206 O O . VAL A 1 170 ? -12.507 5.936 22.152 1.00 83.06 170 VAL A O 1
ATOM 1209 N N . ARG A 1 171 ? -13.745 7.617 22.975 1.00 83.00 171 ARG A N 1
ATOM 1210 C CA . ARG A 1 171 ? -12.880 8.688 22.461 1.00 83.00 171 ARG A CA 1
ATOM 1211 C C . ARG A 1 171 ? -11.559 8.751 23.230 1.00 83.00 171 ARG A C 1
ATOM 1213 O O . ARG A 1 171 ? -10.504 8.908 22.615 1.00 83.00 171 ARG A O 1
ATOM 1220 N N . VAL A 1 172 ? -11.607 8.553 24.543 1.00 81.38 172 VAL A N 1
ATOM 1221 C CA . VAL A 1 172 ? -10.427 8.468 25.408 1.00 81.38 172 VAL A CA 1
ATOM 1222 C C . VAL A 1 172 ? -9.602 7.216 25.101 1.00 81.38 172 VAL A C 1
ATOM 1224 O O . VAL A 1 172 ? -8.393 7.316 24.889 1.00 81.38 172 VAL A O 1
ATOM 1227 N N . LEU A 1 173 ? -10.237 6.045 24.984 1.00 81.88 173 LEU A N 1
ATOM 1228 C CA . LEU A 1 173 ? -9.569 4.790 24.613 1.00 81.88 173 LEU A CA 1
ATOM 1229 C C . LEU A 1 173 ? -8.832 4.916 23.279 1.00 81.88 173 LEU A C 1
ATOM 1231 O O . LEU A 1 173 ? -7.684 4.489 23.158 1.00 81.88 173 LEU A O 1
ATOM 1235 N N . ARG A 1 174 ? -9.447 5.573 22.291 1.00 84.12 174 ARG A N 1
ATOM 1236 C CA . ARG A 1 174 ? -8.803 5.856 21.004 1.00 84.12 174 ARG A CA 1
ATOM 1237 C C . ARG A 1 174 ? -7.535 6.699 21.165 1.00 84.12 174 ARG A C 1
ATOM 1239 O O . ARG A 1 174 ? -6.524 6.394 20.530 1.00 84.12 174 ARG A O 1
ATOM 1246 N N . ALA A 1 175 ? -7.568 7.734 22.004 1.00 81.56 175 ALA A N 1
ATOM 1247 C CA . ALA A 1 175 ? -6.416 8.604 22.242 1.00 81.56 175 ALA A CA 1
ATOM 1248 C C . ALA A 1 175 ? -5.261 7.867 22.943 1.00 81.56 175 ALA A C 1
ATOM 1250 O O . ALA A 1 175 ? -4.101 8.038 22.557 1.00 81.56 175 ALA A O 1
ATOM 1251 N N . VAL A 1 176 ? -5.586 7.005 23.912 1.00 79.56 176 VAL A N 1
ATOM 1252 C CA . VAL A 1 176 ? -4.618 6.196 24.672 1.00 79.56 176 VAL A CA 1
ATOM 1253 C C . VAL A 1 176 ? -3.981 5.111 23.805 1.00 79.56 176 VAL A C 1
ATOM 1255 O O . VAL A 1 176 ? -2.760 4.974 23.800 1.00 79.56 176 VAL A O 1
ATOM 1258 N N . VAL A 1 177 ? -4.769 4.383 23.008 1.00 81.38 177 VAL A N 1
ATOM 1259 C CA . VAL A 1 177 ? -4.245 3.359 22.083 1.00 81.38 177 VAL A CA 1
ATOM 1260 C C . VAL A 1 177 ? -3.365 3.978 20.992 1.00 81.38 177 VAL A C 1
ATOM 1262 O O . VAL A 1 177 ? -2.410 3.351 20.540 1.00 81.38 177 VAL A O 1
ATOM 1265 N N . SER A 1 178 ? -3.641 5.223 20.594 1.00 77.62 178 SER A N 1
ATOM 1266 C CA . SER A 1 178 ? -2.823 5.946 19.611 1.00 77.62 178 SER A CA 1
ATOM 1267 C C . SER A 1 178 ? -1.464 6.401 20.167 1.00 77.62 178 SER A C 1
ATOM 1269 O O . SER A 1 178 ? -0.544 6.639 19.388 1.00 77.62 178 SER A O 1
ATOM 1271 N N . HIS A 1 179 ? -1.315 6.499 21.494 1.00 76.12 179 HIS A N 1
ATOM 1272 C CA . HIS A 1 179 ? -0.093 6.953 22.170 1.00 76.12 179 HIS A CA 1
ATOM 1273 C C . HIS A 1 179 ? 0.251 6.045 23.368 1.00 76.12 179 HIS A C 1
ATOM 1275 O O . HIS A 1 179 ? 0.207 6.487 24.523 1.00 76.12 179 HIS A O 1
ATOM 1281 N N . PRO A 1 180 ? 0.592 4.767 23.121 1.00 72.19 180 PRO A N 1
ATOM 1282 C CA . PRO A 1 180 ? 0.794 3.791 24.185 1.00 72.19 180 PRO A CA 1
ATOM 1283 C C . PRO A 1 180 ? 1.939 4.221 25.112 1.00 72.19 180 PRO A C 1
ATOM 1285 O O . PRO A 1 180 ? 3.039 4.533 24.660 1.00 72.19 180 PRO A O 1
ATOM 1288 N N . GLY A 1 181 ? 1.670 4.264 26.419 1.00 68.19 181 GLY A N 1
ATOM 1289 C CA . GLY A 1 181 ? 2.651 4.636 27.446 1.00 68.19 181 GLY A CA 1
ATOM 1290 C C . GLY A 1 181 ? 2.977 6.134 27.549 1.00 68.19 181 GLY A C 1
ATOM 1291 O O . GLY A 1 181 ? 3.749 6.512 28.426 1.00 68.19 181 GLY A O 1
ATOM 1292 N N . ASN A 1 182 ? 2.389 7.004 26.715 1.00 75.12 182 ASN A N 1
ATOM 1293 C CA . ASN A 1 182 ? 2.613 8.452 26.767 1.00 75.12 182 ASN A CA 1
ATOM 1294 C C . ASN A 1 182 ? 1.306 9.210 27.050 1.00 75.12 182 ASN A C 1
ATOM 1296 O O . ASN A 1 182 ? 0.605 9.656 26.140 1.00 75.12 182 ASN A O 1
ATOM 1300 N N . ARG A 1 183 ? 1.003 9.384 28.345 1.00 69.56 183 ARG A N 1
ATOM 1301 C CA . ARG A 1 183 ? -0.217 10.055 28.829 1.00 69.56 183 ARG A CA 1
ATOM 1302 C C . ARG A 1 183 ? -0.333 11.494 28.336 1.00 69.56 183 ARG A C 1
ATOM 1304 O O . ARG A 1 183 ? -1.429 11.934 28.016 1.00 69.56 183 ARG A O 1
ATOM 1311 N N . THR A 1 184 ? 0.782 12.214 28.249 1.00 74.06 184 THR A N 1
ATOM 1312 C CA . THR A 1 184 ? 0.795 13.612 27.804 1.00 74.06 184 THR A CA 1
ATOM 1313 C C . THR A 1 184 ? 0.434 13.721 26.325 1.00 74.06 184 THR A C 1
ATOM 1315 O O . THR A 1 184 ? -0.374 14.569 25.952 1.00 74.06 184 THR A O 1
ATOM 1318 N N . ALA A 1 185 ? 0.967 12.829 25.485 1.00 74.00 185 ALA A N 1
ATOM 1319 C CA . ALA A 1 185 ? 0.607 12.776 24.070 1.00 74.00 185 ALA A CA 1
ATOM 1320 C C . ALA A 1 185 ? -0.852 12.333 23.869 1.00 74.00 185 ALA A C 1
ATOM 1322 O O . ALA A 1 185 ? -1.568 12.939 23.074 1.00 74.00 185 ALA A O 1
ATOM 1323 N N . ALA A 1 186 ? -1.324 11.350 24.645 1.00 77.00 186 ALA A N 1
ATOM 1324 C CA . ALA A 1 186 ? -2.724 10.930 24.629 1.00 77.00 186 ALA A CA 1
ATOM 1325 C C . ALA A 1 186 ? -3.678 12.060 25.061 1.00 77.00 186 ALA A C 1
ATOM 1327 O O . ALA A 1 186 ? -4.675 12.301 24.389 1.00 77.00 186 ALA A O 1
ATOM 1328 N N . ALA A 1 187 ? -3.365 12.785 26.138 1.00 75.25 187 ALA A N 1
ATOM 1329 C CA . ALA A 1 187 ? -4.170 13.903 26.635 1.00 75.25 187 ALA A CA 1
ATOM 1330 C C . ALA A 1 187 ? -4.201 15.071 25.643 1.00 75.25 187 ALA A C 1
ATOM 1332 O O . ALA A 1 187 ? -5.262 15.635 25.382 1.00 75.25 187 ALA A O 1
ATOM 1333 N N . SER A 1 188 ? -3.056 15.380 25.026 1.00 77.81 188 SER A N 1
ATOM 1334 C CA . SER A 1 188 ? -2.958 16.386 23.965 1.00 77.81 188 SER A CA 1
ATOM 1335 C C . SER A 1 188 ? -3.813 16.013 22.747 1.00 77.81 188 SER A C 1
ATOM 1337 O O . SER A 1 188 ? -4.573 16.838 22.248 1.00 77.81 188 SER A O 1
ATOM 1339 N N . ALA A 1 189 ? -3.777 14.746 22.319 1.00 76.38 189 ALA A N 1
ATOM 1340 C CA . ALA A 1 189 ? -4.609 14.247 21.223 1.00 76.38 189 ALA A CA 1
ATOM 1341 C C . ALA A 1 189 ? -6.107 14.180 21.576 1.00 76.38 189 ALA A C 1
ATOM 1343 O O . ALA A 1 189 ? -6.960 14.336 20.703 1.00 76.38 189 ALA A O 1
ATOM 1344 N N . TYR A 1 190 ? -6.434 13.943 22.848 1.00 78.25 190 TYR A N 1
ATOM 1345 C CA . TYR A 1 190 ? -7.805 13.932 23.349 1.00 78.25 190 TYR A CA 1
ATOM 1346 C C . TYR A 1 190 ? -8.387 15.350 23.500 1.00 78.25 190 TYR A C 1
ATOM 1348 O O . TYR A 1 190 ? -9.578 15.563 23.268 1.00 78.25 190 TYR A O 1
ATOM 1356 N N . GLY A 1 191 ? -7.538 16.323 23.844 1.00 70.62 191 GLY A N 1
ATOM 1357 C CA . GLY A 1 191 ? -7.904 17.722 24.072 1.00 70.62 191 GLY A CA 1
ATOM 1358 C C . GLY A 1 191 ? -8.340 18.043 25.507 1.00 70.62 191 GLY A C 1
ATOM 1359 O O . GLY A 1 191 ? -8.814 19.149 25.756 1.00 70.62 191 GLY A O 1
ATOM 1360 N N . LYS A 1 192 ? -8.192 17.107 26.455 1.00 71.25 192 LYS A N 1
ATOM 1361 C CA . LYS A 1 192 ? -8.449 17.305 27.895 1.00 71.25 192 LYS A CA 1
ATOM 1362 C C . LYS A 1 192 ? -7.423 16.544 28.733 1.00 71.25 192 LYS A C 1
ATOM 1364 O O . LYS A 1 192 ? -6.848 15.558 28.271 1.00 71.25 192 LYS A O 1
ATOM 1369 N N . ASP A 1 193 ? -7.229 16.982 29.977 1.00 68.81 193 ASP A N 1
ATOM 1370 C CA . ASP A 1 193 ? -6.420 16.240 30.943 1.00 68.81 193 ASP A CA 1
ATOM 1371 C C . ASP A 1 193 ? -7.069 14.879 31.249 1.00 68.81 193 ASP A C 1
ATOM 1373 O O . ASP A 1 193 ? -8.250 14.787 31.583 1.00 68.81 193 ASP A O 1
ATOM 1377 N N . LEU A 1 194 ? -6.278 13.815 31.115 1.00 64.25 194 LEU A N 1
ATOM 1378 C CA . LEU A 1 194 ? -6.700 12.436 31.352 1.00 64.25 194 LEU A CA 1
ATOM 1379 C C . LEU A 1 194 ? -6.534 12.013 32.821 1.00 64.25 194 LEU A C 1
ATOM 1381 O O . LEU A 1 194 ? -6.912 10.895 33.174 1.00 64.25 194 LEU A O 1
ATOM 1385 N N . SER A 1 195 ? -5.991 12.882 33.684 1.00 63.69 195 SER A N 1
ATOM 1386 C CA . SER A 1 195 ? -5.804 12.620 35.120 1.00 63.69 195 SER A CA 1
ATOM 1387 C C . SER A 1 195 ? -7.109 12.240 35.834 1.00 63.69 195 SER A C 1
ATOM 1389 O O . SER A 1 195 ? -7.115 11.344 36.676 1.00 63.69 195 SER A O 1
ATOM 1391 N N . GLN A 1 196 ? -8.238 12.828 35.424 1.00 59.31 196 GLN A N 1
ATOM 1392 C CA . GLN A 1 196 ? -9.568 12.554 35.986 1.00 59.31 196 GLN A CA 1
ATOM 1393 C C . GLN A 1 196 ? -10.131 11.169 35.622 1.00 59.31 196 GLN A C 1
ATOM 1395 O O . GLN A 1 196 ? -11.107 10.721 36.223 1.00 59.31 196 GLN A O 1
ATOM 1400 N N . TYR A 1 197 ? -9.533 10.463 34.656 1.00 59.75 197 TYR A N 1
ATOM 1401 C CA . TYR A 1 197 ? -10.023 9.155 34.208 1.00 59.75 197 TYR A CA 1
ATOM 1402 C C . TYR A 1 197 ? -9.464 7.976 35.011 1.00 59.75 197 TYR A C 1
ATOM 1404 O O . TYR A 1 197 ? -9.915 6.851 34.797 1.00 59.75 197 TYR A O 1
ATOM 1412 N N . GLY A 1 198 ? -8.539 8.207 35.952 1.00 54.69 198 GLY A N 1
ATOM 1413 C CA . GLY A 1 198 ? -8.006 7.143 36.812 1.00 54.69 198 GLY A CA 1
ATOM 1414 C C . GLY A 1 198 ? -7.256 6.063 36.023 1.00 54.69 198 GLY A C 1
ATOM 1415 O O . GLY A 1 198 ? -7.423 4.872 36.277 1.00 54.69 198 GLY A O 1
ATOM 1416 N N . PHE A 1 199 ? -6.460 6.474 35.030 1.00 54.31 199 PHE A N 1
ATOM 1417 C CA . PHE A 1 199 ? -5.679 5.567 34.175 1.00 54.31 199 PHE A CA 1
ATOM 1418 C C . PHE A 1 199 ? -4.497 4.892 34.870 1.00 54.31 199 PHE A C 1
ATOM 1420 O O . PHE A 1 199 ? -3.869 4.035 34.253 1.00 54.31 199 PHE A O 1
ATOM 1427 N N . ASP A 1 200 ? -4.208 5.240 36.123 1.00 51.31 200 ASP A N 1
ATOM 1428 C CA . ASP A 1 200 ? -3.058 4.700 36.850 1.00 51.31 200 ASP A CA 1
ATOM 1429 C C . ASP A 1 200 ? -3.155 3.180 37.079 1.00 51.31 200 ASP A C 1
ATOM 1431 O O . ASP A 1 200 ? -2.155 2.574 37.444 1.00 51.31 200 ASP A O 1
ATOM 1435 N N . ASP A 1 201 ? -4.307 2.544 36.802 1.00 47.41 201 ASP A N 1
ATOM 1436 C CA . ASP A 1 201 ? -4.504 1.139 37.176 1.00 47.41 201 ASP A CA 1
ATOM 1437 C C . ASP A 1 201 ? -5.425 0.306 36.245 1.00 47.41 201 ASP A C 1
ATOM 1439 O O . ASP A 1 201 ? -5.775 -0.833 36.550 1.00 47.41 201 ASP A O 1
ATOM 1443 N N . TYR A 1 202 ? -5.870 0.844 35.094 1.00 54.75 202 TYR A N 1
ATOM 1444 C CA . TYR A 1 202 ? -6.891 0.226 34.205 1.00 54.75 202 TYR A CA 1
ATOM 1445 C C . TYR A 1 202 ? -8.214 -0.168 34.901 1.00 54.75 202 TYR A C 1
ATOM 1447 O O . TYR A 1 202 ? -9.100 -0.755 34.277 1.00 54.75 202 TYR A O 1
ATOM 1455 N N . THR A 1 203 ? -8.378 0.181 36.176 1.00 55.34 203 THR A N 1
ATOM 1456 C CA . THR A 1 203 ? -9.453 -0.268 37.061 1.00 55.34 203 THR A CA 1
ATOM 1457 C C . THR A 1 203 ? -10.815 0.124 36.517 1.00 55.34 203 THR A C 1
ATOM 1459 O O . THR A 1 203 ? -11.696 -0.719 36.448 1.00 55.34 203 THR A O 1
ATOM 1462 N N . ARG A 1 204 ? -10.986 1.339 35.987 1.00 56.69 204 ARG A N 1
ATOM 1463 C CA . ARG A 1 204 ? -12.263 1.766 35.394 1.00 56.69 204 ARG A CA 1
ATOM 1464 C C . ARG A 1 204 ? -12.634 0.980 34.130 1.00 56.69 204 ARG A C 1
ATOM 1466 O O . ARG A 1 204 ? -13.794 0.630 33.964 1.00 56.69 204 ARG A O 1
ATOM 1473 N N . ILE A 1 205 ? -11.658 0.650 33.279 1.00 58.34 205 ILE A N 1
ATOM 1474 C CA . ILE A 1 205 ? -11.883 -0.159 32.067 1.00 58.34 205 ILE A CA 1
ATOM 1475 C C . ILE A 1 205 ? -12.210 -1.601 32.457 1.00 58.34 205 ILE A C 1
ATOM 1477 O O . ILE A 1 205 ? -13.178 -2.153 31.947 1.00 58.34 205 ILE A O 1
ATOM 1481 N N . LYS A 1 206 ? -11.460 -2.182 33.405 1.00 58.53 206 LYS A N 1
ATOM 1482 C CA . LYS A 1 206 ? -11.782 -3.494 33.978 1.00 58.53 206 LYS A CA 1
ATOM 1483 C C . LYS A 1 206 ? -13.184 -3.497 34.573 1.00 58.53 206 LYS A C 1
ATOM 1485 O O . LYS A 1 206 ? -13.982 -4.303 34.144 1.00 58.53 206 LYS A O 1
ATOM 1490 N N . HIS A 1 207 ? -13.512 -2.573 35.474 1.00 61.53 207 HIS A N 1
ATOM 1491 C CA . HIS A 1 207 ? -14.831 -2.496 36.106 1.00 61.53 207 HIS A CA 1
ATOM 1492 C C . HIS A 1 207 ? -15.970 -2.368 35.095 1.00 61.53 207 HIS A C 1
ATOM 1494 O O . HIS A 1 207 ? -16.987 -3.025 35.270 1.00 61.53 207 HIS A O 1
ATOM 1500 N N . VAL A 1 208 ? -15.805 -1.564 34.041 1.00 60.22 208 VAL A N 1
ATOM 1501 C CA . VAL A 1 208 ? -16.811 -1.449 32.977 1.00 60.22 208 VAL A CA 1
ATOM 1502 C C . VAL A 1 208 ? -16.913 -2.757 32.191 1.00 60.22 208 VAL A C 1
ATOM 1504 O O . VAL A 1 208 ? -18.019 -3.218 31.952 1.00 60.22 208 VAL A O 1
ATOM 1507 N N . MET A 1 209 ? -15.797 -3.407 31.850 1.00 59.12 209 MET A N 1
ATOM 1508 C CA . MET A 1 209 ? -15.829 -4.706 31.168 1.00 59.12 209 MET A CA 1
ATOM 1509 C C . MET A 1 209 ? -16.438 -5.820 32.037 1.00 59.12 209 MET A C 1
ATOM 1511 O O . MET A 1 209 ? -17.208 -6.611 31.515 1.00 59.12 209 MET A O 1
ATOM 1515 N N . THR A 1 210 ? -16.161 -5.858 33.346 1.00 61.16 210 THR A N 1
ATOM 1516 C CA . THR A 1 210 ? -16.721 -6.858 34.275 1.00 61.16 210 THR A CA 1
ATOM 1517 C C . THR A 1 210 ? -18.178 -6.580 34.660 1.00 61.16 210 THR A C 1
ATOM 1519 O O . THR A 1 210 ? -18.859 -7.480 35.129 1.00 61.16 210 THR A O 1
ATOM 1522 N N . ALA A 1 211 ? -18.664 -5.343 34.516 1.00 58.22 211 ALA A N 1
ATOM 1523 C CA . ALA A 1 211 ? -20.055 -4.973 34.806 1.00 58.22 211 ALA A CA 1
ATOM 1524 C C . ALA A 1 211 ? -21.005 -5.175 33.609 1.00 58.22 211 ALA A C 1
ATOM 1526 O O . ALA A 1 211 ? -22.192 -4.869 33.718 1.00 58.22 211 ALA A O 1
ATOM 1527 N N . LEU A 1 212 ? -20.477 -5.621 32.463 1.00 53.19 212 LEU A N 1
ATOM 1528 C CA . LEU A 1 212 ? -21.213 -5.814 31.209 1.00 53.19 212 LEU A CA 1
ATOM 1529 C C . LEU A 1 212 ? -21.395 -7.299 30.830 1.00 53.19 212 LEU A C 1
ATOM 1531 O O . LEU A 1 212 ? -22.000 -7.560 29.786 1.00 53.19 212 LEU A O 1
ATOM 1535 N N . ASP A 1 213 ? -20.904 -8.221 31.670 1.00 47.59 213 ASP A N 1
ATOM 1536 C CA . ASP A 1 213 ? -21.257 -9.653 31.697 1.00 47.59 213 ASP A CA 1
ATOM 1537 C C . ASP A 1 213 ? -22.514 -9.881 32.560 1.00 47.59 213 ASP A C 1
ATOM 1539 O O . ASP A 1 213 ? -23.360 -10.717 32.164 1.00 47.59 213 ASP A O 1
#

Secondary structure (DSSP, 8-state):
-HHHHHHTT---TT-EEEEEEETT--HHHHHHHHHHHHHTT---SSSS--SS-----EEEEEEEETTEEEEEEEESSPPPHHHHHHHHHHHTS-EEEPPPBSSHHHHHHHHHHHHHHHTTPPTT-EEESTT-HHHHHHHHHTT-HHHHHHHHHHHHHHHHHHHHHT--HHHHHHHHHHSTT-HHHHHHHHTS-SGGGTTTSSHHHHHHHHT--

Sequence (213 aa):
MAARLQAAGLPVRGRVLSALIAEGADAAATGALIAEISAGVDVASGAIASTAGRDLDVRALGAVHGGDGVVLVSASASLAAALLRRASEASGVGLAVGPDVATVAELLASVRPTRLLAARLRAGEVRRVGDRPLTRLVTELGGDHRLQEHSERMLAPLIRFDEQHDGDLVRVLRAVVSHPGNRTAAASAYGKDLSQYGFDDYTRIKHVMTALD

Foldseek 3Di:
DQVVCVVVVAHQALWWKKKKKFAQQDPVLLVLLQCLQCCLQPPPDDDDDDDDDDNKRKHWDWDQDPRMIIIMMTINDDDDPVSNLVSLQRSQTEMFMEDTDRDPVSNVLRPQLSHVVNVPGGRSHYYYPVVPVPSSVVRNLVPDPVSVVVVCVLCVLVVVVCVVVVHCVVLLVVLCVVPPPDQPSSCVSSVHRCVVVPPPPCVVVVVSSVVSD

pLDDT: mean 79.23, std 15.03, range [33.38, 96.69]